Protein AF-A0A6B3GFE7-F1 (afdb_monomer_lite)

Structure (mmCIF, N/CA/C/O backbone):
data_AF-A0A6B3GFE7-F1
#
_entry.id   AF-A0A6B3GFE7-F1
#
loop_
_atom_site.group_PDB
_atom_site.id
_atom_site.type_symbol
_atom_site.label_atom_id
_atom_site.label_alt_id
_atom_site.label_comp_id
_atom_site.label_asym_id
_atom_site.label_entity_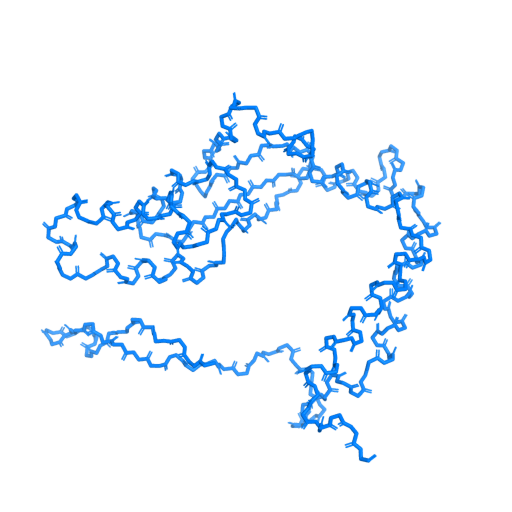id
_atom_site.label_seq_id
_atom_site.pdbx_PDB_ins_code
_atom_site.Cartn_x
_atom_site.Cartn_y
_atom_site.Cartn_z
_atom_site.occupancy
_atom_site.B_iso_or_equiv
_atom_site.auth_seq_id
_atom_site.auth_comp_id
_atom_site.auth_asym_id
_atom_site.auth_atom_id
_atom_site.pdbx_PDB_model_num
ATOM 1 N N . SER A 1 1 ? -7.355 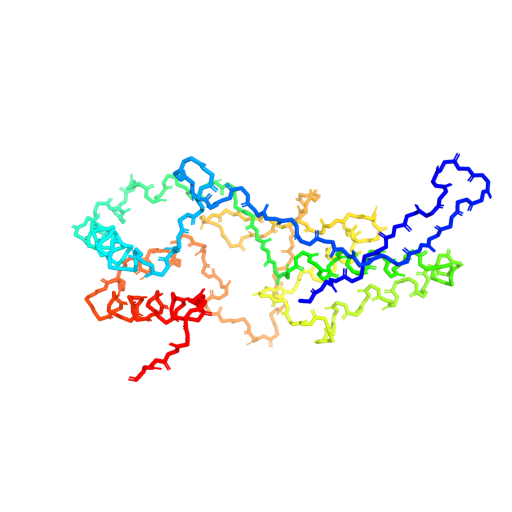2.641 -20.719 1.00 38.44 1 SER A N 1
ATOM 2 C CA . SER A 1 1 ? -6.627 2.561 -22.001 1.00 38.44 1 SER A CA 1
ATOM 3 C C . SER A 1 1 ? -5.640 1.412 -21.947 1.00 38.44 1 SER A C 1
ATOM 5 O O . SER A 1 1 ? -5.078 1.216 -20.875 1.00 38.44 1 SER A O 1
ATOM 7 N N . PRO A 1 2 ? -5.452 0.622 -23.019 1.00 50.53 2 PRO A N 1
ATOM 8 C CA . PRO A 1 2 ? -4.447 -0.435 -23.011 1.00 50.53 2 PRO A CA 1
ATOM 9 C C . PRO A 1 2 ? -3.059 0.199 -22.873 1.00 50.53 2 PRO A C 1
ATOM 11 O O . PRO A 1 2 ? -2.733 1.138 -23.597 1.00 50.53 2 PRO A O 1
ATOM 14 N N . ILE A 1 3 ? -2.272 -0.285 -21.916 1.00 57.12 3 ILE A N 1
ATOM 15 C CA . ILE A 1 3 ? -0.865 0.096 -21.776 1.00 57.12 3 ILE A CA 1
ATOM 16 C C . ILE A 1 3 ? -0.094 -0.735 -22.805 1.00 57.12 3 ILE A C 1
ATOM 18 O O . ILE A 1 3 ? -0.314 -1.942 -22.916 1.00 57.12 3 ILE A O 1
ATOM 22 N N . ALA A 1 4 ? 0.746 -0.091 -23.615 1.00 65.75 4 ALA A N 1
ATOM 23 C CA . ALA A 1 4 ? 1.620 -0.803 -24.539 1.00 65.75 4 ALA A CA 1
ATOM 24 C C . ALA A 1 4 ? 2.756 -1.453 -23.739 1.00 65.75 4 ALA A C 1
ATOM 26 O O . ALA A 1 4 ? 3.537 -0.743 -23.112 1.00 65.75 4 ALA A O 1
ATOM 27 N N . THR A 1 5 ? 2.841 -2.780 -23.754 1.00 67.75 5 THR A N 1
ATOM 28 C CA . THR A 1 5 ? 3.878 -3.547 -23.049 1.00 67.75 5 THR A CA 1
ATOM 29 C C . THR A 1 5 ? 4.903 -4.077 -24.043 1.00 67.75 5 THR A C 1
ATOM 31 O O . THR A 1 5 ? 4.574 -4.309 -25.218 1.00 67.75 5 THR A O 1
ATOM 34 N N . ALA A 1 6 ? 6.149 -4.247 -23.601 1.00 75.19 6 ALA A N 1
ATOM 35 C CA . ALA A 1 6 ? 7.141 -4.956 -24.394 1.00 75.19 6 ALA A CA 1
ATOM 36 C C . ALA A 1 6 ? 6.753 -6.439 -24.534 1.00 75.19 6 ALA A C 1
ATOM 38 O O . ALA A 1 6 ? 6.234 -7.061 -23.610 1.00 75.19 6 ALA A O 1
ATOM 39 N N . ASP A 1 7 ? 6.955 -6.992 -25.724 1.00 80.12 7 ASP A N 1
ATOM 40 C CA . ASP A 1 7 ? 6.682 -8.388 -26.052 1.00 80.12 7 ASP A CA 1
ATOM 41 C C . ASP A 1 7 ? 7.703 -8.863 -27.094 1.00 80.12 7 ASP A C 1
ATOM 43 O O . ASP A 1 7 ? 8.314 -8.061 -27.804 1.00 80.12 7 ASP A O 1
ATOM 47 N N . TRP A 1 8 ? 7.889 -10.170 -27.221 1.00 84.12 8 TRP A N 1
ATOM 48 C CA . TRP A 1 8 ? 8.805 -10.761 -28.184 1.00 84.12 8 TRP A CA 1
ATOM 49 C C . TRP A 1 8 ? 8.036 -11.312 -29.386 1.00 84.12 8 TRP A C 1
ATOM 51 O O . TRP A 1 8 ? 7.220 -12.230 -29.285 1.00 84.12 8 TRP A O 1
ATOM 61 N N . ALA A 1 9 ? 8.306 -10.763 -30.569 1.00 87.75 9 ALA A N 1
ATOM 62 C CA . ALA A 1 9 ? 7.885 -11.381 -31.819 1.00 87.75 9 ALA A CA 1
ATOM 63 C C . ALA A 1 9 ? 8.865 -12.498 -32.181 1.00 87.75 9 ALA A C 1
ATOM 65 O O . ALA A 1 9 ? 10.072 -12.301 -32.079 1.00 87.75 9 ALA A O 1
ATOM 66 N N . GLU A 1 10 ? 8.339 -13.643 -32.629 1.00 89.06 10 GLU A N 1
ATOM 67 C CA . GLU A 1 10 ? 9.144 -14.794 -33.076 1.00 89.06 10 GLU A CA 1
ATOM 68 C C . GLU A 1 10 ? 10.117 -15.286 -31.987 1.00 89.06 10 GLU A C 1
ATOM 70 O O . GLU A 1 10 ? 11.261 -15.650 -32.262 1.00 89.06 10 GLU A O 1
ATOM 75 N N . ALA A 1 11 ? 9.645 -15.260 -30.734 1.00 89.50 11 ALA A N 1
ATOM 76 C CA . ALA A 1 11 ? 10.404 -15.664 -29.558 1.00 89.50 11 ALA A CA 1
ATOM 77 C C . ALA A 1 11 ? 10.997 -17.073 -29.721 1.00 89.50 11 ALA A C 1
ATOM 79 O O . ALA A 1 11 ? 10.321 -17.991 -30.187 1.00 89.50 11 ALA A O 1
ATOM 80 N N . GLY A 1 12 ? 12.265 -17.234 -29.332 1.00 88.44 12 GLY A N 1
ATOM 81 C CA . GLY A 1 12 ? 12.989 -18.504 -29.446 1.00 88.44 12 GLY A CA 1
ATOM 82 C C . GLY A 1 12 ? 13.555 -18.807 -30.839 1.00 88.44 12 GLY A C 1
ATOM 83 O O . GLY A 1 12 ? 14.002 -19.927 -31.070 1.00 88.44 12 GLY A O 1
ATOM 84 N N . THR A 1 13 ? 13.551 -17.838 -31.761 1.00 92.38 13 THR A N 1
ATOM 85 C CA . THR A 1 13 ? 14.151 -17.967 -33.102 1.00 92.38 13 THR A CA 1
ATOM 86 C C . THR A 1 13 ? 15.273 -16.950 -33.325 1.00 92.38 13 THR A C 1
ATOM 88 O O . THR A 1 13 ? 15.412 -15.984 -32.578 1.00 92.38 13 THR A O 1
ATOM 91 N N . ASP A 1 14 ? 16.041 -17.124 -34.399 1.00 90.69 14 ASP A N 1
ATOM 92 C CA . ASP A 1 14 ? 17.027 -16.152 -34.896 1.00 90.69 14 ASP A CA 1
ATOM 93 C C . ASP A 1 14 ? 16.398 -14.838 -35.405 1.00 90.69 14 ASP A C 1
ATOM 95 O O . ASP A 1 14 ? 17.097 -13.849 -35.616 1.00 90.69 14 ASP A O 1
ATOM 99 N N . ARG A 1 15 ? 15.070 -14.809 -35.573 1.00 90.12 15 ARG A N 1
ATOM 100 C CA . ARG A 1 15 ? 14.279 -13.634 -35.972 1.00 90.12 15 ARG A CA 1
ATOM 101 C C . ARG A 1 15 ? 13.566 -12.958 -34.798 1.00 90.12 15 ARG A C 1
ATOM 103 O O . ARG A 1 15 ? 12.745 -12.057 -35.011 1.00 90.12 15 ARG A O 1
ATOM 110 N N . MET A 1 16 ? 13.882 -13.381 -33.570 1.00 90.62 16 MET A N 1
ATOM 111 C CA . MET A 1 16 ? 13.340 -12.812 -32.342 1.00 90.62 16 MET A CA 1
ATOM 112 C C . MET A 1 16 ? 13.637 -11.313 -32.262 1.00 90.62 16 MET A C 1
ATOM 114 O O . MET A 1 16 ? 14.783 -10.881 -32.367 1.00 90.62 16 MET A O 1
ATOM 118 N N . ARG A 1 17 ? 12.592 -10.504 -32.068 1.00 84.12 17 ARG A N 1
ATOM 119 C CA . ARG A 1 17 ? 12.718 -9.048 -31.913 1.00 84.12 17 ARG A CA 1
ATOM 120 C C . ARG A 1 17 ? 11.706 -8.498 -30.922 1.00 84.12 17 ARG A C 1
ATOM 122 O O . ARG A 1 17 ? 10.583 -8.999 -30.834 1.00 84.12 17 ARG A O 1
ATOM 129 N N . LEU A 1 18 ? 12.100 -7.442 -30.220 1.00 80.06 18 LEU A N 1
ATOM 130 C CA . LEU A 1 18 ? 11.223 -6.723 -29.308 1.00 80.06 18 LEU A CA 1
ATOM 131 C C . LEU A 1 18 ? 10.151 -5.975 -30.112 1.00 80.06 18 LEU A C 1
ATOM 133 O O . LEU A 1 18 ? 10.457 -5.277 -31.080 1.00 80.06 18 LEU A O 1
ATOM 137 N N . VAL A 1 19 ? 8.892 -6.121 -29.720 1.00 84.62 19 VAL A N 1
ATOM 138 C CA . VAL A 1 19 ? 7.746 -5.405 -30.287 1.00 84.62 19 VAL A CA 1
ATOM 139 C C . VAL A 1 19 ? 6.8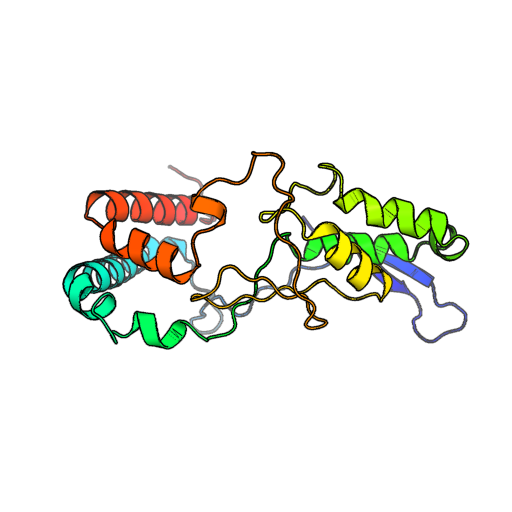92 -4.832 -29.164 1.00 84.62 19 VAL A C 1
ATOM 141 O O . VAL A 1 19 ? 6.859 -5.368 -28.061 1.00 84.62 19 VAL A O 1
ATOM 144 N N . ARG A 1 20 ? 6.168 -3.745 -29.437 1.00 78.44 20 ARG A N 1
ATOM 145 C CA . ARG A 1 20 ? 5.171 -3.209 -28.502 1.00 78.44 20 ARG A CA 1
ATOM 146 C C . ARG A 1 20 ? 3.797 -3.734 -28.875 1.00 78.44 20 ARG A C 1
ATOM 148 O O . ARG A 1 20 ? 3.363 -3.573 -30.017 1.00 78.44 20 ARG A O 1
ATOM 155 N N . ARG A 1 21 ? 3.107 -4.357 -27.922 1.00 78.00 21 ARG A N 1
ATOM 156 C CA . ARG A 1 21 ? 1.721 -4.810 -28.095 1.00 78.00 21 ARG A CA 1
ATOM 157 C C . ARG A 1 21 ? 0.829 -4.135 -27.066 1.00 78.00 21 ARG A C 1
ATOM 159 O O . ARG A 1 21 ? 1.225 -3.908 -25.929 1.00 78.00 21 ARG A O 1
ATOM 166 N N . ALA A 1 22 ? -0.387 -3.794 -27.479 1.00 73.12 22 ALA A N 1
ATOM 167 C CA . ALA A 1 22 ? -1.398 -3.291 -26.564 1.00 73.12 22 ALA A CA 1
ATOM 168 C C . ALA A 1 22 ? -1.781 -4.414 -25.587 1.00 73.12 22 ALA A C 1
ATOM 170 O O . ALA A 1 22 ? -2.389 -5.407 -25.997 1.00 73.12 22 ALA A O 1
ATOM 171 N N . GLY A 1 23 ? -1.425 -4.258 -24.310 1.00 61.41 23 GLY A N 1
ATOM 172 C CA . GLY A 1 23 ? -1.828 -5.181 -23.260 1.00 61.41 23 GLY A CA 1
ATOM 173 C C . GLY A 1 23 ? -3.350 -5.195 -23.134 1.00 61.41 23 GLY A C 1
ATOM 174 O O . GLY A 1 23 ? -3.990 -4.145 -23.027 1.00 61.41 23 GLY A O 1
ATOM 175 N N . ARG A 1 24 ? -3.954 -6.386 -23.170 1.00 56.06 24 ARG A N 1
ATOM 176 C CA . ARG A 1 24 ? -5.376 -6.551 -22.857 1.00 56.06 24 ARG A CA 1
ATOM 177 C C . ARG A 1 24 ? -5.510 -6.727 -21.352 1.00 56.06 24 ARG A C 1
ATOM 179 O O . ARG A 1 24 ? -5.020 -7.709 -20.807 1.00 56.06 24 ARG A O 1
ATOM 186 N N . PHE A 1 25 ? -6.207 -5.805 -20.696 1.00 56.50 25 PHE A N 1
ATOM 187 C CA . PHE A 1 25 ? -6.703 -6.053 -19.347 1.00 56.50 25 PHE A CA 1
ATOM 188 C C . PHE A 1 25 ? -7.810 -7.102 -19.452 1.00 56.50 25 PHE A C 1
ATOM 190 O O . PHE A 1 25 ? -8.871 -6.836 -20.017 1.00 56.50 25 PHE A O 1
ATOM 197 N N . THR A 1 26 ? -7.542 -8.317 -18.984 1.00 56.00 26 THR A N 1
ATOM 198 C CA . THR A 1 26 ? -8.575 -9.344 -18.845 1.00 56.00 26 THR A CA 1
ATOM 199 C C . THR A 1 26 ? -9.500 -8.979 -17.691 1.00 56.00 26 THR A C 1
ATOM 201 O O . THR A 1 26 ? -9.075 -8.330 -16.734 1.00 56.00 26 THR A O 1
ATOM 204 N N . GLU A 1 27 ? -10.764 -9.402 -17.761 1.00 60.50 27 GLU A N 1
ATOM 205 C CA . GLU A 1 27 ? -11.656 -9.317 -16.604 1.00 60.50 27 GLU A CA 1
ATOM 206 C C . GLU A 1 27 ? -10.988 -9.996 -15.402 1.00 60.50 27 GLU A C 1
ATOM 208 O O . GLU A 1 27 ? -10.470 -11.109 -15.509 1.00 60.50 27 GLU A O 1
ATOM 213 N N . SER A 1 28 ? -10.961 -9.306 -14.263 1.00 66.62 28 SER A N 1
ATOM 214 C CA . SER A 1 28 ? -10.442 -9.886 -13.030 1.00 66.62 28 SER A CA 1
ATOM 215 C C . SER A 1 28 ? -11.461 -10.876 -12.463 1.00 66.62 28 SER A C 1
ATOM 217 O O . SER A 1 28 ? -12.673 -10.655 -12.515 1.00 66.62 28 SER A O 1
ATOM 219 N N . ALA A 1 29 ? -10.970 -11.977 -11.894 1.00 79.75 29 ALA A N 1
ATOM 220 C CA . ALA A 1 29 ? -11.793 -13.017 -11.277 1.00 79.75 29 ALA A CA 1
ATOM 221 C C . ALA A 1 29 ? -12.451 -12.573 -9.950 1.00 79.75 29 ALA A C 1
ATOM 223 O O . ALA A 1 29 ? -13.055 -13.382 -9.254 1.00 79.75 29 ALA A O 1
ATOM 224 N N . ASN A 1 30 ? -12.340 -11.292 -9.586 1.00 84.94 30 ASN A N 1
ATOM 225 C CA . ASN A 1 30 ? -12.865 -10.718 -8.349 1.00 84.94 30 ASN A CA 1
ATOM 226 C C . ASN A 1 30 ? -14.337 -10.277 -8.431 1.00 84.94 30 ASN A C 1
ATOM 228 O O . ASN A 1 30 ? -14.857 -9.763 -7.443 1.00 84.94 30 ASN A O 1
ATOM 232 N N . ARG A 1 31 ? -15.010 -10.436 -9.580 1.00 86.69 31 ARG A N 1
ATOM 233 C CA . ARG A 1 31 ? -16.426 -10.074 -9.738 1.00 86.69 31 ARG A CA 1
ATOM 234 C C . ARG A 1 31 ? -17.325 -11.300 -9.535 1.00 86.69 31 ARG A C 1
ATOM 236 O O . ARG A 1 31 ? -17.289 -12.198 -10.381 1.00 86.69 31 ARG A O 1
ATOM 243 N N . PRO A 1 32 ? -18.148 -11.345 -8.466 1.00 89.44 32 PRO A N 1
ATOM 244 C CA . PRO A 1 32 ? -19.090 -12.437 -8.254 1.00 89.44 32 PRO A CA 1
ATOM 245 C C . PRO A 1 32 ? -20.051 -12.591 -9.434 1.00 89.44 32 PRO A C 1
ATOM 247 O O . PRO A 1 32 ? -20.454 -11.602 -10.058 1.00 89.44 32 PRO A O 1
ATOM 250 N N . ARG A 1 33 ? -20.431 -13.837 -9.723 1.00 89.12 33 ARG A N 1
ATOM 251 C CA . ARG A 1 33 ? -21.367 -14.173 -10.798 1.00 89.12 33 ARG A CA 1
ATOM 252 C C . ARG A 1 33 ? -22.500 -15.044 -10.279 1.00 89.12 33 ARG A C 1
ATOM 254 O O . ARG A 1 33 ? -22.261 -15.961 -9.496 1.00 89.12 33 ARG A O 1
ATOM 261 N N . LEU A 1 34 ? -23.712 -14.781 -10.759 1.00 85.88 34 LEU A N 1
ATOM 262 C CA . LEU A 1 34 ? -24.853 -15.679 -10.619 1.00 85.88 34 LEU A CA 1
ATOM 263 C C . LEU A 1 34 ? -25.072 -16.360 -11.975 1.00 85.88 34 LEU A C 1
ATOM 265 O O . LEU A 1 34 ? -25.561 -15.751 -12.924 1.00 85.88 34 LEU A O 1
ATOM 269 N N . GLY A 1 35 ? -24.621 -17.609 -12.100 1.00 87.81 35 GLY A N 1
ATOM 270 C CA . GLY A 1 35 ? -24.508 -18.260 -13.407 1.00 87.81 35 GLY A CA 1
ATOM 271 C C . GLY A 1 35 ? -23.493 -17.533 -14.295 1.00 87.81 35 GLY A C 1
ATOM 272 O O . GLY A 1 35 ? -22.328 -17.392 -13.926 1.00 87.81 35 GLY A O 1
ATOM 273 N N . THR A 1 36 ? -23.925 -17.060 -15.465 1.00 85.56 36 THR A N 1
ATOM 274 C CA . THR A 1 36 ? -23.077 -16.294 -16.397 1.00 85.56 36 THR A CA 1
ATOM 275 C C . THR A 1 36 ? -23.100 -14.786 -16.143 1.00 85.56 36 THR A C 1
ATOM 277 O O . THR A 1 36 ? -22.243 -14.065 -16.661 1.00 85.56 36 THR A O 1
ATOM 280 N N . GLU A 1 37 ? -24.061 -14.293 -15.360 1.00 87.00 37 GLU A N 1
ATOM 281 C CA . GLU A 1 37 ? -24.270 -12.864 -15.137 1.00 87.00 37 GLU A CA 1
ATOM 282 C C . GLU A 1 37 ? -23.346 -12.339 -14.036 1.00 87.00 37 GLU A C 1
ATOM 284 O O . GLU A 1 37 ? -23.314 -12.863 -12.923 1.00 87.00 37 GLU A O 1
ATOM 289 N N . ALA A 1 38 ? -22.578 -11.297 -14.349 1.00 87.69 38 ALA A N 1
ATOM 290 C CA . ALA A 1 38 ? -21.697 -10.649 -13.389 1.00 87.69 38 ALA A CA 1
ATOM 291 C C . ALA A 1 38 ? -22.460 -9.610 -12.563 1.00 87.69 38 ALA A C 1
ATOM 293 O O . ALA A 1 38 ? -23.066 -8.697 -13.123 1.00 87.69 38 ALA A O 1
ATOM 294 N N . ALA A 1 39 ? -22.373 -9.701 -11.234 1.00 88.44 39 ALA A N 1
ATOM 295 C CA . ALA A 1 39 ? -23.067 -8.788 -10.330 1.00 88.44 39 ALA A CA 1
ATOM 296 C C . ALA A 1 39 ? -22.606 -7.339 -10.558 1.00 88.44 39 ALA A C 1
ATOM 298 O O . ALA A 1 39 ? -21.407 -7.068 -10.559 1.00 88.44 39 ALA A O 1
ATOM 299 N N . ASP A 1 40 ? -23.525 -6.402 -10.798 1.00 87.25 40 ASP A N 1
ATOM 300 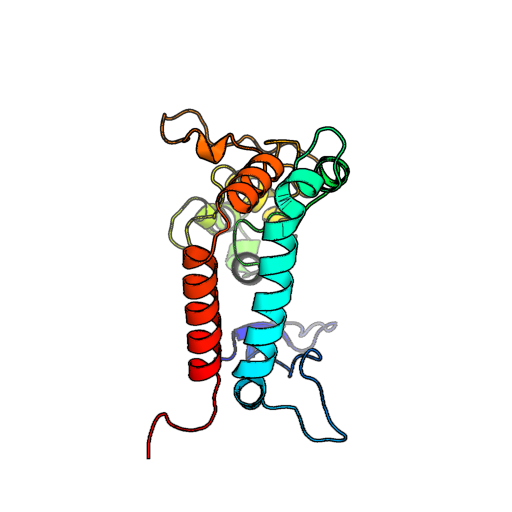C CA . ASP A 1 40 ? -23.229 -4.962 -10.841 1.00 87.25 40 ASP A CA 1
ATOM 301 C C . ASP A 1 40 ? -22.986 -4.441 -9.416 1.00 87.25 40 ASP A C 1
ATOM 303 O O . ASP A 1 40 ? -23.938 -4.423 -8.635 1.00 87.25 40 ASP A O 1
ATOM 307 N N . PRO A 1 41 ? -21.759 -4.014 -9.051 1.00 86.88 41 PRO A N 1
ATOM 308 C CA . PRO A 1 41 ? -21.467 -3.551 -7.695 1.00 86.88 41 PRO A CA 1
ATOM 309 C C . PRO A 1 41 ? -22.353 -2.383 -7.254 1.00 86.88 41 PRO A C 1
ATOM 311 O O . PRO A 1 41 ? -22.737 -2.315 -6.087 1.00 86.88 41 PRO A O 1
ATOM 314 N N . SER A 1 42 ? -22.735 -1.501 -8.186 1.00 88.19 42 SER A N 1
ATOM 315 C CA . SER A 1 42 ? -23.535 -0.313 -7.878 1.00 88.19 42 SER A CA 1
ATOM 316 C C . SER A 1 42 ? -24.928 -0.671 -7.341 1.00 88.19 42 SER A C 1
ATOM 318 O O . SER A 1 42 ? -25.454 0.033 -6.474 1.00 88.19 42 SER A O 1
ATOM 320 N N . ALA A 1 43 ? -25.482 -1.818 -7.754 1.00 90.25 43 ALA A N 1
ATOM 321 C CA . ALA A 1 43 ? -26.753 -2.344 -7.255 1.00 90.25 43 ALA A CA 1
ATOM 322 C C . ALA A 1 43 ? -26.689 -2.808 -5.785 1.00 90.25 43 ALA A C 1
ATOM 324 O O . ALA A 1 43 ? -27.728 -2.937 -5.143 1.00 90.25 43 ALA A O 1
ATOM 325 N N . TYR A 1 44 ? -25.486 -3.021 -5.241 1.00 91.62 44 TYR A N 1
ATOM 326 C CA . TYR A 1 44 ? -25.252 -3.490 -3.870 1.00 91.62 44 TYR A CA 1
ATOM 327 C C . TYR A 1 44 ? -24.627 -2.414 -2.971 1.00 91.62 44 TYR A C 1
ATOM 329 O O . TYR A 1 44 ? -24.114 -2.734 -1.900 1.00 91.62 44 TYR A O 1
ATOM 337 N N . THR A 1 45 ? -24.683 -1.139 -3.377 1.00 93.88 45 THR A N 1
ATOM 338 C CA . THR A 1 45 ? -24.082 -0.023 -2.623 1.00 93.88 45 THR A CA 1
ATOM 339 C C . THR A 1 45 ? -24.572 0.031 -1.173 1.00 93.88 45 THR A C 1
ATOM 341 O O . THR A 1 45 ? -23.753 0.156 -0.267 1.00 93.88 45 THR A O 1
ATOM 344 N N . GLU A 1 46 ? -25.880 -0.118 -0.925 1.00 95.56 46 GLU A N 1
ATOM 345 C CA . GLU A 1 46 ? -26.414 -0.107 0.448 1.00 95.56 46 GLU A CA 1
ATOM 346 C C . GLU A 1 46 ? -25.927 -1.303 1.266 1.00 95.56 46 GLU A C 1
ATOM 348 O O . GLU A 1 46 ? -25.446 -1.118 2.377 1.00 95.56 46 GLU A O 1
ATOM 353 N N . ALA A 1 47 ? -25.950 -2.511 0.695 1.00 95.94 47 ALA A N 1
ATOM 354 C CA . ALA A 1 47 ? -25.459 -3.708 1.376 1.00 95.94 47 ALA A CA 1
ATOM 355 C C . ALA A 1 47 ? -23.964 -3.592 1.732 1.00 95.94 47 ALA A C 1
ATOM 357 O O . ALA A 1 47 ? -23.543 -4.007 2.813 1.00 95.94 47 ALA A O 1
ATOM 358 N N . LEU A 1 48 ? -23.163 -2.987 0.848 1.00 95.19 48 LEU A N 1
ATOM 359 C CA . LEU A 1 48 ? -21.759 -2.691 1.116 1.00 95.19 48 LEU A CA 1
ATOM 360 C C . LEU A 1 48 ? -21.604 -1.666 2.249 1.00 95.19 48 LEU A C 1
ATOM 362 O O . LEU A 1 48 ? -20.786 -1.876 3.144 1.00 95.19 48 LEU A O 1
ATOM 366 N N . CYS A 1 49 ? -22.381 -0.579 2.235 1.00 97.00 49 CYS A N 1
ATOM 367 C CA . CYS A 1 49 ? -22.368 0.421 3.302 1.00 97.00 49 CYS A CA 1
ATOM 368 C C . CYS A 1 49 ? -22.820 -0.161 4.648 1.00 97.00 49 CYS A C 1
ATOM 370 O O . CYS A 1 49 ? -22.232 0.172 5.673 1.00 97.00 49 CYS A O 1
ATOM 372 N N . ASP A 1 50 ? -23.812 -1.049 4.659 1.00 97.81 50 ASP A N 1
ATOM 373 C CA . ASP A 1 50 ? -24.283 -1.724 5.868 1.00 97.81 50 ASP A CA 1
ATOM 374 C C . ASP A 1 50 ? -23.207 -2.645 6.451 1.00 97.81 50 ASP A C 1
ATOM 376 O O . ASP A 1 50 ? -22.923 -2.580 7.649 1.00 97.81 50 ASP A O 1
ATOM 380 N N . GLY A 1 51 ? -22.544 -3.444 5.607 1.00 97.81 51 GLY A N 1
ATOM 381 C CA . GLY A 1 51 ? -21.418 -4.282 6.022 1.00 97.81 51 GLY A CA 1
ATOM 382 C C . GLY A 1 51 ? -20.227 -3.463 6.526 1.00 97.81 51 GLY A C 1
ATOM 383 O O . GLY A 1 51 ? -19.652 -3.777 7.570 1.00 97.81 51 GLY A O 1
ATOM 384 N N . PHE A 1 52 ? -19.892 -2.372 5.830 1.00 97.50 52 PHE A N 1
ATOM 385 C CA . PHE A 1 52 ? -18.852 -1.436 6.258 1.00 97.50 52 PHE A CA 1
ATOM 386 C C . PHE A 1 52 ? -19.178 -0.824 7.623 1.00 97.50 52 PHE A C 1
ATOM 388 O O . PHE A 1 52 ? -18.334 -0.836 8.517 1.00 97.50 52 PHE A O 1
ATOM 395 N N . ARG A 1 53 ? -20.411 -0.342 7.812 1.00 97.56 53 ARG A N 1
ATOM 396 C CA . ARG A 1 53 ? -20.877 0.231 9.079 1.00 97.56 53 ARG A CA 1
ATOM 397 C C . ARG A 1 53 ? -20.789 -0.777 10.212 1.00 97.56 53 ARG A C 1
ATOM 399 O O . ARG A 1 53 ? -20.265 -0.435 11.265 1.00 97.56 53 ARG A O 1
ATOM 406 N N . ALA A 1 54 ? -21.252 -2.005 9.988 1.00 97.88 54 ALA A N 1
ATOM 407 C CA . ALA A 1 54 ? -21.180 -3.068 10.984 1.00 97.88 54 ALA A CA 1
ATOM 408 C C . ALA A 1 54 ? -19.728 -3.356 11.404 1.00 97.88 54 ALA A C 1
ATOM 410 O O . ALA A 1 54 ? -19.436 -3.395 12.598 1.00 97.88 54 ALA A O 1
ATOM 411 N N . GLY A 1 55 ? -18.806 -3.489 10.443 1.00 97.44 55 GLY A N 1
ATOM 412 C CA . GLY A 1 55 ? -17.385 -3.713 10.732 1.00 97.44 55 GLY A CA 1
ATOM 413 C C . GLY A 1 55 ? -16.724 -2.530 11.443 1.00 97.44 55 GLY A C 1
ATOM 414 O O . GLY A 1 55 ? -16.000 -2.715 12.418 1.00 97.44 55 GLY A O 1
ATOM 415 N N . TYR A 1 56 ? -17.013 -1.307 10.997 1.00 97.69 56 TYR A N 1
ATOM 416 C CA . TYR A 1 56 ? -16.490 -0.088 11.605 1.00 97.69 56 TYR A CA 1
ATOM 417 C C . TYR A 1 56 ? -16.968 0.062 13.057 1.00 97.69 56 TYR A C 1
ATOM 419 O O . TYR A 1 56 ? -16.161 0.313 13.951 1.00 97.69 56 TYR A O 1
ATOM 427 N N . THR A 1 57 ? -18.270 -0.119 13.305 1.00 95.88 57 THR A N 1
ATOM 428 C CA . THR A 1 57 ? -18.855 -0.067 14.652 1.00 95.88 57 THR A CA 1
ATOM 429 C C . THR A 1 57 ? -18.281 -1.159 15.550 1.00 95.88 57 THR A C 1
ATOM 431 O O . THR A 1 57 ? -17.926 -0.864 16.683 1.00 95.88 57 THR A O 1
ATOM 434 N N . ALA A 1 58 ? -18.080 -2.380 15.045 1.00 96.94 58 ALA A N 1
ATOM 435 C CA . ALA A 1 58 ? -17.445 -3.441 15.826 1.00 96.94 58 ALA A CA 1
ATOM 436 C C . ALA A 1 58 ? -16.018 -3.068 16.272 1.00 96.94 58 ALA A C 1
ATOM 438 O O . ALA A 1 58 ? -15.654 -3.295 17.422 1.00 96.94 58 ALA A O 1
ATOM 439 N N . ILE A 1 59 ? -15.211 -2.452 15.402 1.00 97.44 59 ILE A N 1
ATOM 440 C CA . ILE A 1 59 ? -13.868 -1.983 15.785 1.00 97.44 59 ILE A CA 1
ATOM 441 C C . ILE A 1 59 ? -13.957 -0.876 16.843 1.00 97.44 59 ILE A C 1
ATOM 443 O O . ILE A 1 59 ? -13.211 -0.911 17.819 1.00 97.44 59 ILE A O 1
ATOM 447 N N . HIS A 1 60 ? -14.870 0.083 16.665 1.00 96.31 60 HIS A N 1
ATOM 448 C CA . HIS A 1 60 ? -15.088 1.171 17.620 1.00 96.31 60 HIS A CA 1
ATOM 449 C C . HIS A 1 60 ? -15.490 0.646 19.008 1.00 96.31 60 HIS A C 1
ATOM 451 O O . HIS A 1 60 ? -14.880 1.016 20.012 1.00 96.31 60 HIS A O 1
ATOM 457 N N . ASP A 1 61 ? -16.479 -0.244 19.063 1.00 96.75 61 ASP A N 1
ATOM 458 C CA . ASP A 1 61 ? -17.051 -0.750 20.313 1.00 96.75 61 ASP A CA 1
ATOM 459 C C . ASP A 1 61 ? -16.074 -1.666 21.070 1.00 96.75 61 ASP A C 1
ATOM 461 O O . ASP A 1 61 ? -16.101 -1.722 22.298 1.00 96.75 61 ASP A O 1
ATOM 465 N N . HIS A 1 62 ? -15.161 -2.331 20.353 1.00 96.94 62 HIS A N 1
ATOM 466 C CA . HIS A 1 62 ? -14.128 -3.207 20.918 1.00 96.94 62 HIS A CA 1
ATOM 467 C C . HIS A 1 62 ? -12.724 -2.576 20.944 1.00 96.94 62 HIS A C 1
ATOM 469 O O . HIS A 1 62 ? -11.727 -3.280 21.137 1.00 96.94 62 HIS A O 1
ATOM 475 N N . ARG A 1 63 ? -12.606 -1.250 20.781 1.00 96.62 63 ARG A N 1
ATOM 476 C CA . ARG A 1 63 ? -11.304 -0.562 20.690 1.00 96.62 63 ARG A CA 1
ATOM 477 C C . ARG A 1 63 ? -10.390 -0.829 21.888 1.00 96.62 63 ARG A C 1
ATOM 479 O O . ARG A 1 63 ? -9.199 -1.068 21.708 1.00 96.62 63 ARG A O 1
ATOM 486 N N . ASP A 1 64 ? -10.944 -0.859 23.099 1.00 97.12 64 ASP A N 1
ATOM 487 C CA . ASP A 1 64 ? -10.161 -1.049 24.322 1.00 97.12 64 ASP A CA 1
ATOM 488 C C . ASP A 1 64 ? -9.569 -2.467 24.376 1.00 97.12 64 ASP A C 1
ATOM 490 O O . ASP A 1 64 ? -8.431 -2.660 24.801 1.00 97.12 64 ASP A O 1
ATOM 494 N N . GLU A 1 65 ? -10.300 -3.467 23.875 1.00 97.12 65 GLU A N 1
ATOM 495 C CA . GLU A 1 65 ? -9.813 -4.843 23.754 1.00 97.12 65 GLU A CA 1
ATOM 496 C C . GLU A 1 65 ? -8.699 -4.961 22.707 1.00 97.12 65 GLU A C 1
ATOM 498 O O . GLU A 1 65 ? -7.693 -5.633 22.950 1.00 97.12 65 GLU A O 1
ATOM 503 N N . LEU A 1 66 ? -8.859 -4.288 21.563 1.00 96.75 66 LEU A N 1
ATOM 504 C CA . LEU A 1 66 ? -7.873 -4.268 20.481 1.00 96.75 66 LEU A CA 1
ATOM 505 C C . LEU A 1 66 ? -6.547 -3.630 20.920 1.00 96.75 66 LEU A C 1
ATOM 507 O O . LEU A 1 66 ? -5.480 -4.151 20.578 1.00 96.75 66 LEU A O 1
ATOM 511 N N . LEU A 1 67 ? -6.625 -2.533 21.683 1.00 96.06 67 LEU A N 1
ATOM 512 C CA . LEU A 1 67 ? -5.497 -1.667 22.046 1.00 96.06 67 LEU A CA 1
ATOM 513 C C . LEU A 1 67 ? -4.813 -2.030 23.369 1.00 96.06 67 LEU A C 1
ATOM 515 O O . LEU A 1 67 ? -3.704 -1.556 23.630 1.00 96.06 67 LEU A O 1
ATOM 519 N N . ARG A 1 68 ? -5.441 -2.849 24.223 1.00 95.75 68 ARG A N 1
ATOM 520 C CA . ARG A 1 68 ? -4.867 -3.194 25.533 1.00 95.75 68 ARG A CA 1
ATOM 521 C C . ARG A 1 68 ? -3.460 -3.802 25.406 1.00 95.75 68 ARG A C 1
ATOM 523 O O . ARG A 1 68 ? -3.154 -4.463 24.408 1.00 95.75 68 ARG A O 1
ATOM 530 N N . PRO A 1 69 ? -2.611 -3.695 26.443 1.00 92.81 69 PRO A N 1
ATOM 531 C CA . PRO A 1 69 ? -1.348 -4.428 26.490 1.00 92.81 69 PRO A CA 1
ATOM 532 C C . PRO A 1 69 ? -1.554 -5.934 26.245 1.00 92.81 69 PRO A C 1
ATOM 534 O O . PRO A 1 69 ? -2.381 -6.573 26.896 1.00 92.81 69 PRO A O 1
ATOM 537 N N . GLY A 1 70 ? -0.835 -6.501 25.270 1.00 90.31 70 GLY A N 1
ATOM 538 C CA . GLY A 1 70 ? -1.005 -7.901 24.848 1.00 90.31 70 GLY A CA 1
ATOM 539 C C . GLY A 1 70 ? -2.315 -8.202 24.097 1.00 90.31 70 GLY A C 1
ATOM 540 O O . GLY A 1 70 ? -2.666 -9.371 23.916 1.00 90.31 70 GLY A O 1
ATOM 541 N N . GLY A 1 71 ? -3.052 -7.168 23.683 1.00 94.12 71 GLY A N 1
ATOM 542 C CA . GLY A 1 71 ? -4.251 -7.269 22.857 1.00 94.12 71 GLY A CA 1
ATOM 543 C C . GLY A 1 71 ? -3.968 -7.792 21.443 1.00 94.12 71 GLY A C 1
ATOM 544 O O . GLY A 1 71 ? -2.805 -7.948 21.053 1.00 94.12 71 GLY A O 1
ATOM 545 N N . PRO A 1 72 ? -5.022 -8.078 20.658 1.00 95.81 72 PRO A N 1
ATOM 546 C CA . PRO A 1 72 ? -4.900 -8.634 19.313 1.00 95.81 72 PRO A CA 1
ATOM 547 C C . PRO A 1 72 ? -3.938 -7.865 18.400 1.00 95.81 72 PRO A C 1
ATOM 549 O O . PRO A 1 72 ? -3.123 -8.504 17.742 1.00 95.81 72 PRO A O 1
ATOM 552 N N . LEU A 1 73 ? -3.955 -6.524 18.410 1.00 94.81 73 LEU A N 1
ATOM 553 C CA . LEU A 1 73 ? -3.097 -5.716 17.529 1.00 94.81 73 LEU A CA 1
ATOM 554 C C . LEU A 1 73 ? -1.602 -5.926 17.794 1.00 94.81 73 LEU A C 1
ATOM 556 O O . LEU A 1 73 ? -0.810 -5.994 16.856 1.00 94.81 73 LEU A O 1
ATOM 560 N N . LYS A 1 74 ? -1.205 -6.112 19.059 1.00 95.00 74 LYS A N 1
ATOM 561 C CA . LYS A 1 74 ? 0.204 -6.332 19.420 1.00 95.00 74 LYS A CA 1
ATOM 562 C C . LYS A 1 74 ? 0.763 -7.644 18.863 1.00 95.00 74 LYS A C 1
ATOM 564 O O . LYS A 1 74 ? 1.974 -7.751 18.699 1.00 95.00 74 LYS A O 1
ATOM 569 N N . ARG A 1 75 ? -0.089 -8.627 18.545 1.00 95.56 75 ARG A N 1
ATOM 570 C CA . ARG A 1 75 ? 0.344 -9.922 17.986 1.00 95.56 75 ARG A CA 1
ATOM 571 C C . ARG A 1 75 ? 0.933 -9.785 16.583 1.00 95.56 75 ARG A C 1
ATOM 573 O O . ARG A 1 75 ? 1.801 -10.569 16.234 1.00 95.56 75 ARG A O 1
ATOM 580 N N . PHE A 1 76 ? 0.518 -8.760 15.841 1.00 95.94 76 PHE A N 1
ATOM 581 C CA . PHE A 1 76 ? 0.976 -8.481 14.478 1.00 95.94 76 PHE A CA 1
ATOM 582 C C . PHE A 1 76 ? 2.238 -7.606 14.438 1.00 95.94 76 PHE A C 1
ATOM 584 O O . PHE A 1 76 ? 2.726 -7.270 13.365 1.00 95.94 76 PHE A O 1
ATOM 591 N N . ALA A 1 77 ? 2.789 -7.202 15.590 1.00 95.25 77 ALA A N 1
ATOM 592 C CA . ALA A 1 77 ? 3.927 -6.281 15.639 1.00 95.25 77 ALA A CA 1
ATOM 593 C C . ALA A 1 77 ? 5.170 -6.811 14.899 1.00 95.25 77 ALA A C 1
ATOM 595 O O . ALA A 1 77 ? 5.957 -6.019 14.384 1.00 95.25 77 ALA A O 1
ATOM 596 N N . GLY A 1 78 ? 5.347 -8.135 14.861 1.00 95.69 78 GLY A N 1
ATOM 597 C CA . GLY A 1 78 ? 6.470 -8.800 14.202 1.00 95.69 78 GLY A CA 1
ATOM 598 C C . GLY A 1 78 ? 6.186 -9.296 12.784 1.00 95.69 78 GLY A C 1
ATOM 599 O O . GLY A 1 78 ? 7.112 -9.803 12.153 1.00 95.69 78 GLY A O 1
ATOM 600 N N . ASP A 1 79 ? 4.950 -9.166 12.298 1.00 96.81 79 ASP A N 1
ATOM 601 C CA . ASP A 1 79 ? 4.559 -9.702 10.996 1.00 96.81 79 ASP A CA 1
ATOM 602 C C . ASP A 1 79 ? 5.216 -8.911 9.871 1.00 96.81 79 ASP A C 1
ATOM 604 O O . ASP A 1 79 ? 5.370 -7.693 9.947 1.00 96.81 79 ASP A O 1
ATOM 608 N N . GLU A 1 80 ? 5.613 -9.606 8.814 1.00 95.81 80 GLU A N 1
ATOM 609 C CA . GLU A 1 80 ? 6.182 -8.959 7.642 1.00 95.81 80 GLU A CA 1
ATOM 610 C C . GLU A 1 80 ? 5.070 -8.384 6.759 1.00 95.81 80 GLU A C 1
ATOM 612 O O . GLU A 1 80 ? 4.115 -9.076 6.398 1.00 95.81 80 GLU A O 1
ATOM 617 N N . VAL A 1 81 ? 5.199 -7.108 6.394 1.00 94.94 81 VAL A N 1
ATOM 618 C CA . VAL A 1 81 ? 4.252 -6.400 5.527 1.00 94.94 81 VAL A CA 1
ATOM 619 C C . VAL A 1 81 ? 4.999 -5.790 4.350 1.00 94.94 81 VAL A C 1
ATOM 621 O O . VAL A 1 81 ? 6.021 -5.128 4.525 1.00 94.94 81 VAL A O 1
ATOM 624 N N . ARG A 1 82 ? 4.462 -5.973 3.140 1.00 94.56 82 ARG A N 1
ATOM 625 C CA . ARG A 1 82 ? 4.997 -5.360 1.921 1.00 94.56 82 ARG A CA 1
ATOM 626 C C . ARG A 1 82 ? 4.684 -3.865 1.878 1.00 94.56 82 ARG A C 1
ATOM 628 O O . ARG A 1 82 ? 3.525 -3.466 1.978 1.00 94.56 82 ARG A O 1
ATOM 635 N N . VAL A 1 83 ? 5.708 -3.060 1.621 1.00 92.50 83 VAL A N 1
ATOM 636 C CA . VAL A 1 83 ? 5.598 -1.628 1.337 1.00 92.50 83 VAL A CA 1
ATOM 637 C C . VAL A 1 83 ? 5.724 -1.418 -0.169 1.00 92.50 83 VAL A C 1
ATOM 639 O O . VAL A 1 83 ? 6.615 -1.959 -0.820 1.00 92.50 83 VAL A O 1
ATOM 642 N N . VAL A 1 84 ? 4.800 -0.645 -0.740 1.00 93.00 84 VAL A N 1
ATOM 643 C CA . VAL A 1 84 ? 4.762 -0.332 -2.174 1.00 93.00 84 VAL A CA 1
ATOM 644 C C . VAL A 1 84 ? 4.974 1.178 -2.327 1.00 93.00 84 VAL A C 1
ATOM 646 O O . VAL A 1 84 ? 3.992 1.921 -2.347 1.00 93.00 84 VAL A O 1
ATOM 649 N N . PRO A 1 85 ? 6.233 1.661 -2.370 1.00 90.38 85 PRO A N 1
ATOM 650 C CA . PRO A 1 85 ? 6.519 3.096 -2.413 1.00 90.38 85 PRO A CA 1
ATOM 651 C C . PRO A 1 85 ? 6.129 3.724 -3.754 1.00 90.38 85 PRO A C 1
ATOM 653 O O . PRO A 1 85 ? 5.749 4.893 -3.798 1.00 90.38 85 PRO A O 1
ATOM 656 N N . ARG A 1 86 ? 6.166 2.946 -4.844 1.00 91.56 86 ARG A N 1
ATOM 657 C CA . ARG A 1 86 ? 5.662 3.340 -6.162 1.00 91.56 86 ARG A CA 1
ATOM 658 C C . ARG A 1 86 ? 4.786 2.246 -6.760 1.00 91.56 86 ARG A C 1
ATOM 660 O O . ARG A 1 86 ? 4.994 1.064 -6.476 1.00 91.56 86 ARG A O 1
ATOM 667 N N . PRO A 1 87 ? 3.834 2.605 -7.634 1.00 90.88 87 PRO A N 1
ATOM 668 C CA . PRO A 1 87 ? 3.089 1.621 -8.402 1.00 90.88 87 PRO A CA 1
ATOM 669 C C . PRO A 1 87 ? 4.023 0.709 -9.204 1.00 90.88 87 PRO A C 1
ATOM 671 O O . PRO A 1 87 ? 4.915 1.180 -9.906 1.00 90.88 87 PRO A O 1
ATOM 674 N N . THR A 1 88 ? 3.770 -0.600 -9.170 1.00 89.94 88 THR A N 1
ATOM 675 C CA . THR A 1 88 ? 4.604 -1.600 -9.858 1.00 89.94 88 THR A CA 1
ATOM 676 C C . THR A 1 88 ? 4.778 -1.331 -11.353 1.00 89.94 88 THR A C 1
ATOM 678 O O . THR A 1 88 ? 5.836 -1.625 -11.904 1.00 89.94 88 THR A O 1
ATOM 681 N N . TRP A 1 89 ? 3.777 -0.732 -12.006 1.00 86.94 89 TRP A N 1
ATOM 682 C CA . TRP A 1 89 ? 3.845 -0.436 -13.437 1.00 86.94 89 TRP A CA 1
ATOM 683 C C . TRP A 1 89 ? 4.973 0.549 -13.791 1.00 86.94 89 TRP A C 1
ATOM 685 O O . TRP A 1 89 ? 5.515 0.468 -14.893 1.00 86.94 89 TRP A O 1
ATOM 695 N N . THR A 1 90 ? 5.368 1.439 -12.869 1.00 91.75 90 THR A N 1
ATOM 696 C CA . THR A 1 90 ? 6.503 2.356 -13.062 1.00 91.75 90 THR A CA 1
ATOM 697 C C . THR A 1 90 ? 7.794 1.565 -13.259 1.00 91.75 90 THR A C 1
ATOM 699 O O . THR A 1 90 ? 8.538 1.811 -14.206 1.00 91.75 90 THR A O 1
ATOM 702 N N . TYR A 1 91 ? 8.025 0.565 -12.407 1.00 93.56 91 TYR A N 1
ATOM 703 C CA . TYR A 1 91 ? 9.204 -0.294 -12.477 1.00 93.56 91 TYR A CA 1
ATOM 704 C C . TYR A 1 91 ? 9.197 -1.180 -13.716 1.00 93.56 91 TYR A C 1
ATOM 706 O O . TYR A 1 91 ? 10.202 -1.249 -14.411 1.00 93.56 91 TYR A O 1
ATOM 714 N N . THR A 1 92 ? 8.067 -1.817 -14.040 1.00 90.31 92 THR A N 1
ATOM 715 C CA . THR A 1 92 ? 7.993 -2.672 -15.236 1.00 90.31 92 THR A CA 1
ATOM 716 C C . THR A 1 92 ? 8.195 -1.868 -16.514 1.00 90.31 92 THR A C 1
ATOM 718 O O . THR A 1 92 ? 8.861 -2.336 -17.427 1.00 90.31 92 THR A O 1
ATOM 721 N N . THR A 1 93 ? 7.687 -0.632 -16.565 1.00 88.06 93 THR A N 1
ATOM 722 C CA . THR A 1 93 ? 7.933 0.271 -17.699 1.00 88.06 93 THR A CA 1
ATOM 723 C C . THR A 1 93 ? 9.416 0.609 -17.811 1.00 88.06 93 THR A C 1
ATOM 725 O O . THR A 1 93 ? 9.983 0.510 -18.891 1.00 88.06 93 THR A O 1
ATOM 728 N N . LEU A 1 94 ? 10.069 0.964 -16.700 1.00 91.81 94 LEU A N 1
ATOM 729 C CA . LEU A 1 94 ? 11.507 1.232 -16.699 1.00 91.81 94 LEU A CA 1
ATOM 730 C C . LEU A 1 94 ? 12.337 0.013 -17.103 1.00 91.81 94 LEU A C 1
ATOM 732 O O . LEU A 1 94 ? 13.297 0.174 -17.851 1.00 91.81 94 LEU A O 1
ATOM 736 N N . LEU A 1 95 ? 11.977 -1.186 -16.637 1.00 91.62 95 LEU A N 1
ATOM 737 C CA . LEU A 1 95 ? 12.629 -2.428 -17.048 1.00 91.62 95 LEU A CA 1
ATOM 738 C C . LEU A 1 95 ? 12.509 -2.615 -18.558 1.00 91.62 95 LEU A C 1
ATOM 740 O O . LEU A 1 95 ? 13.538 -2.754 -19.218 1.00 91.62 95 LEU A O 1
ATOM 744 N N . ASP A 1 96 ? 11.292 -2.519 -19.099 1.00 86.44 96 ASP A N 1
ATOM 745 C CA . ASP A 1 96 ? 11.024 -2.617 -20.535 1.00 86.44 96 ASP A CA 1
ATOM 746 C C . ASP A 1 96 ? 11.869 -1.607 -21.327 1.00 86.44 96 ASP A C 1
ATOM 748 O O . ASP A 1 96 ? 12.588 -1.995 -22.251 1.00 86.44 96 ASP A O 1
ATOM 752 N N . GLU A 1 97 ? 11.849 -0.324 -20.947 1.00 86.75 97 GLU A N 1
ATOM 753 C CA . GLU A 1 97 ? 12.637 0.710 -21.629 1.00 86.75 97 GLU A CA 1
ATOM 754 C C . GLU A 1 97 ? 14.146 0.465 -21.502 1.00 86.75 97 GLU A C 1
ATOM 756 O O . GLU A 1 97 ? 14.877 0.637 -22.476 1.00 86.75 97 GLU A O 1
ATOM 761 N N . SER A 1 98 ? 14.620 -0.008 -20.343 1.00 87.94 98 SER A N 1
ATOM 762 C CA . SER A 1 98 ? 16.045 -0.263 -20.087 1.00 87.94 98 SER A CA 1
ATOM 763 C C . SER A 1 98 ? 16.650 -1.367 -20.962 1.00 87.94 98 SER A C 1
ATOM 765 O O . SER A 1 98 ? 17.873 -1.451 -21.066 1.00 87.94 98 SER A O 1
ATOM 767 N N . THR A 1 99 ? 15.814 -2.178 -21.623 1.00 84.44 99 THR A N 1
ATOM 768 C CA . THR A 1 99 ? 16.247 -3.215 -22.575 1.00 84.44 99 THR A CA 1
ATOM 769 C C . THR A 1 99 ? 16.443 -2.706 -24.007 1.00 84.44 99 THR A C 1
ATOM 771 O O . THR A 1 99 ? 16.802 -3.487 -24.894 1.00 84.44 99 THR A O 1
ATOM 774 N N . HIS A 1 100 ? 16.245 -1.407 -24.269 1.00 84.62 100 HIS A N 1
ATOM 775 C CA . HIS A 1 100 ? 16.490 -0.835 -25.592 1.00 84.62 100 HIS A CA 1
ATOM 776 C C . HIS A 1 100 ? 17.955 -1.053 -26.028 1.00 84.62 100 HIS A C 1
ATOM 778 O O . HIS A 1 100 ? 18.864 -0.807 -25.229 1.00 84.62 100 HIS A O 1
ATOM 784 N N . PRO A 1 101 ? 18.232 -1.451 -27.290 1.00 83.56 101 PRO A N 1
ATOM 785 C CA . PRO A 1 101 ? 19.592 -1.752 -27.745 1.00 83.56 101 PRO A CA 1
ATOM 786 C C . PRO A 1 101 ? 20.617 -0.643 -27.479 1.00 83.56 101 PRO A C 1
ATOM 788 O O . PRO A 1 101 ? 21.772 -0.943 -27.195 1.00 83.56 101 PRO A O 1
ATOM 791 N N . ASP A 1 102 ? 20.209 0.625 -27.541 1.00 84.31 102 ASP A N 1
ATOM 792 C CA . ASP A 1 102 ? 21.104 1.757 -27.259 1.00 84.31 102 ASP A CA 1
ATOM 793 C C . ASP A 1 102 ? 21.513 1.837 -25.781 1.00 84.31 102 ASP A C 1
ATOM 795 O O . ASP A 1 102 ? 22.665 2.141 -25.487 1.00 84.31 102 ASP A O 1
ATOM 799 N N . LEU A 1 103 ? 20.615 1.477 -24.858 1.00 86.31 103 LEU A N 1
ATOM 800 C CA . LEU A 1 103 ? 20.902 1.422 -23.419 1.00 86.31 103 LEU A CA 1
ATOM 801 C C . LEU A 1 103 ? 21.678 0.157 -23.043 1.00 86.31 103 LEU A C 1
ATOM 803 O O . LEU A 1 103 ? 22.476 0.160 -22.112 1.00 86.31 103 LEU A O 1
ATOM 807 N N . MET A 1 104 ? 21.487 -0.926 -23.797 1.00 84.88 104 MET A N 1
ATOM 808 C CA . MET A 1 104 ? 22.211 -2.182 -23.596 1.00 84.88 104 MET A CA 1
ATOM 809 C C . MET A 1 104 ? 23.681 -2.111 -24.035 1.00 84.88 104 MET A C 1
ATOM 811 O O . MET A 1 104 ? 24.484 -2.938 -23.606 1.00 84.88 104 MET A O 1
ATOM 815 N N . ARG A 1 105 ? 24.043 -1.145 -24.889 1.00 89.69 105 ARG A N 1
ATOM 816 C CA . ARG A 1 105 ? 25.426 -0.933 -25.349 1.00 89.69 105 ARG A CA 1
ATOM 817 C C . ARG A 1 105 ? 26.272 -0.119 -24.369 1.00 89.69 105 ARG A C 1
ATOM 819 O O . ARG A 1 105 ? 27.490 -0.279 -24.380 1.00 89.69 105 ARG A O 1
ATOM 826 N N . ASP A 1 106 ? 25.653 0.730 -23.548 1.00 92.31 106 ASP A N 1
ATOM 827 C CA . ASP A 1 106 ? 26.345 1.600 -22.592 1.00 92.31 106 ASP A CA 1
ATOM 828 C C . ASP A 1 106 ? 25.696 1.527 -21.202 1.00 92.31 106 ASP A C 1
ATOM 830 O O . ASP A 1 106 ? 24.605 2.048 -20.957 1.00 92.31 106 ASP A O 1
ATOM 834 N N . ALA A 1 107 ? 26.422 0.923 -20.258 1.00 91.94 107 ALA A N 1
ATOM 835 C CA . ALA A 1 107 ? 26.004 0.814 -18.865 1.00 91.94 107 ALA A CA 1
ATOM 836 C C . ALA A 1 107 ? 25.746 2.183 -18.207 1.00 91.94 107 ALA A C 1
ATOM 838 O O . ALA A 1 107 ? 24.873 2.296 -17.345 1.00 91.94 107 ALA A O 1
ATOM 839 N N . THR A 1 108 ? 26.463 3.228 -18.622 1.00 94.44 108 THR A N 1
ATOM 840 C CA . THR A 1 108 ? 26.277 4.595 -18.122 1.00 94.44 108 THR A CA 1
ATOM 841 C C . THR A 1 108 ? 24.921 5.140 -18.545 1.00 94.44 108 THR A C 1
ATOM 843 O O . THR A 1 108 ? 24.217 5.745 -17.736 1.00 94.44 108 THR A O 1
ATOM 846 N N . GLU A 1 109 ? 24.529 4.898 -19.794 1.00 93.06 109 GLU A N 1
ATOM 847 C CA . GLU A 1 109 ? 23.259 5.378 -20.327 1.00 93.06 109 GLU A CA 1
ATOM 848 C C . GLU A 1 109 ? 22.078 4.634 -19.691 1.00 93.06 109 GLU A C 1
ATOM 850 O O . GLU A 1 109 ? 21.124 5.268 -19.236 1.00 93.06 109 GLU A O 1
ATOM 855 N N . ARG A 1 110 ? 22.190 3.308 -19.505 1.00 94.44 110 ARG A N 1
ATOM 856 C CA . ARG A 1 110 ? 21.214 2.546 -18.705 1.00 94.44 110 ARG A CA 1
ATOM 857 C C . ARG A 1 110 ? 21.112 3.087 -17.275 1.00 94.44 110 ARG A C 1
ATOM 859 O O . ARG A 1 110 ? 20.003 3.275 -16.776 1.00 94.44 110 ARG A O 1
ATOM 866 N N . HIS A 1 111 ? 22.239 3.389 -16.621 1.00 95.31 111 HIS A N 1
ATOM 867 C CA . HIS A 1 111 ? 22.229 3.947 -15.264 1.00 95.31 111 HIS A CA 1
ATOM 868 C C . HIS A 1 111 ? 21.520 5.306 -15.200 1.00 95.31 111 HIS A C 1
ATOM 870 O O . HIS A 1 111 ? 20.776 5.557 -14.251 1.00 95.31 111 HIS A O 1
ATOM 876 N N . ARG A 1 112 ? 21.720 6.180 -16.196 1.00 93.69 112 ARG A N 1
ATOM 877 C CA . ARG A 1 112 ? 21.049 7.489 -16.274 1.00 93.69 112 ARG A CA 1
ATOM 878 C C . ARG A 1 112 ? 19.536 7.348 -16.381 1.00 93.69 112 ARG A C 1
ATOM 880 O O . ARG A 1 112 ? 18.825 8.042 -15.660 1.00 93.69 112 ARG A O 1
ATOM 887 N N . VAL A 1 113 ? 19.055 6.429 -17.219 1.00 93.62 113 VAL A N 1
ATOM 888 C CA . VAL A 1 113 ? 17.617 6.157 -17.362 1.00 93.62 113 VAL A CA 1
ATOM 889 C C . VAL A 1 113 ? 17.023 5.640 -16.052 1.00 93.62 113 VAL A C 1
ATOM 891 O O . VAL A 1 113 ? 16.004 6.155 -15.602 1.00 93.62 113 VAL A O 1
ATOM 894 N N . LEU A 1 114 ? 17.677 4.687 -15.382 1.00 95.19 114 LEU A N 1
ATOM 895 C CA . LEU A 1 114 ? 17.207 4.195 -14.079 1.00 95.19 114 LEU A CA 1
ATOM 896 C C . LEU A 1 114 ? 17.258 5.286 -12.994 1.00 95.19 114 LEU A C 1
ATOM 898 O O . LEU A 1 114 ? 16.369 5.374 -12.150 1.00 95.19 114 LEU A O 1
ATOM 902 N N . SER A 1 115 ? 18.245 6.183 -13.064 1.00 94.88 115 SER A N 1
ATOM 903 C CA . SER A 1 115 ? 18.385 7.319 -12.143 1.00 94.88 115 SER A CA 1
ATOM 904 C C . SER A 1 115 ? 17.266 8.356 -12.255 1.00 94.88 115 SER A C 1
ATOM 906 O O . SER A 1 115 ? 17.160 9.210 -11.375 1.00 94.88 115 SER A O 1
ATOM 908 N N . LEU A 1 116 ? 16.389 8.271 -13.264 1.00 93.44 116 LEU A N 1
ATOM 909 C CA . LEU A 1 116 ? 15.174 9.088 -13.330 1.00 93.44 116 LEU A CA 1
ATOM 910 C C . LEU A 1 116 ? 14.261 8.884 -12.112 1.00 93.44 116 LEU A C 1
ATOM 912 O O . LEU A 1 116 ? 13.488 9.787 -11.797 1.00 93.44 116 LEU A O 1
ATOM 916 N N . LEU A 1 117 ? 14.378 7.762 -11.391 1.00 92.94 117 LEU A N 1
ATOM 917 C CA . LEU A 1 117 ? 13.670 7.529 -10.126 1.00 92.94 117 LEU A CA 1
ATOM 918 C C . LEU A 1 117 ? 14.012 8.550 -9.033 1.00 92.94 117 LEU A C 1
ATOM 920 O O . LEU A 1 117 ? 13.161 8.856 -8.203 1.00 92.94 117 LEU A O 1
ATOM 924 N N . ARG A 1 118 ? 15.209 9.146 -9.076 1.00 92.44 118 ARG A N 1
ATOM 925 C CA . ARG A 1 118 ? 15.616 10.235 -8.169 1.00 92.44 118 ARG A CA 1
ATOM 926 C C . ARG A 1 118 ? 14.995 11.587 -8.533 1.00 92.44 118 ARG A C 1
ATOM 928 O O . ARG A 1 118 ? 15.287 12.598 -7.905 1.00 92.44 118 ARG A O 1
ATOM 935 N N . THR A 1 119 ? 14.173 11.630 -9.579 1.00 90.12 119 THR A N 1
ATOM 936 C CA . THR A 1 119 ? 13.520 12.841 -10.079 1.00 90.12 119 THR A CA 1
ATOM 937 C C . THR A 1 119 ? 11.999 12.695 -9.971 1.00 90.12 119 THR A C 1
ATOM 939 O O . THR A 1 119 ? 11.485 11.576 -9.992 1.00 90.12 119 THR A O 1
ATOM 942 N N . PRO A 1 120 ? 11.234 13.800 -9.935 1.00 86.19 120 PRO A N 1
ATOM 943 C CA . PRO A 1 120 ? 9.773 13.732 -9.869 1.00 86.19 120 PRO A CA 1
ATOM 944 C C . PRO A 1 120 ? 9.115 13.229 -11.168 1.00 86.19 120 PRO A C 1
ATOM 946 O O . PRO A 1 120 ? 7.896 13.070 -11.206 1.00 86.19 120 PRO A O 1
ATOM 949 N N . LEU A 1 121 ? 9.886 12.978 -12.235 1.00 87.50 121 LEU A N 1
ATOM 950 C CA . LEU A 1 121 ? 9.370 12.600 -13.555 1.00 87.50 121 LEU A CA 1
ATOM 951 C C . LEU A 1 121 ? 8.539 11.309 -13.525 1.00 87.50 121 LEU A C 1
ATOM 953 O O . LEU A 1 121 ? 7.573 11.175 -14.270 1.00 87.50 121 LEU A O 1
ATOM 957 N N . LEU A 1 122 ? 8.906 10.373 -12.648 1.00 85.94 122 LEU A N 1
ATOM 958 C CA . LEU A 1 122 ? 8.254 9.069 -12.498 1.00 85.94 122 LEU A CA 1
ATOM 959 C C . LEU A 1 122 ? 7.359 9.008 -11.249 1.00 85.94 122 LEU A C 1
ATOM 961 O O . LEU A 1 122 ? 7.082 7.933 -10.710 1.00 85.94 122 LEU A O 1
ATOM 965 N N . GLY A 1 123 ? 6.915 10.181 -10.790 1.00 84.12 123 GLY A N 1
ATOM 966 C CA . GLY A 1 123 ? 6.223 10.372 -9.523 1.00 84.12 123 GLY A CA 1
ATOM 967 C C . GLY A 1 123 ? 7.192 10.540 -8.355 1.00 84.12 123 GLY A C 1
ATOM 968 O O . GLY A 1 123 ? 8.388 10.283 -8.467 1.00 84.12 123 GLY A O 1
ATOM 969 N N . VAL A 1 124 ? 6.664 10.975 -7.217 1.00 84.19 124 VAL A N 1
ATOM 970 C CA . VAL A 1 124 ? 7.385 11.004 -5.937 1.00 84.19 124 VAL A CA 1
ATOM 971 C C . VAL A 1 124 ? 7.010 9.724 -5.185 1.00 84.19 124 VAL A C 1
ATOM 973 O O . VAL A 1 124 ? 5.823 9.380 -5.177 1.00 84.19 124 VAL A O 1
ATOM 976 N N . PRO A 1 125 ? 7.973 8.978 -4.615 1.00 82.69 125 PRO A N 1
ATOM 977 C CA . PRO A 1 125 ? 7.643 7.763 -3.893 1.00 82.69 125 PRO A CA 1
ATOM 978 C C . PRO A 1 125 ? 6.885 8.120 -2.613 1.00 82.69 125 PRO A C 1
ATOM 980 O O . PRO A 1 125 ? 7.112 9.167 -2.010 1.00 82.69 125 PRO A O 1
ATOM 983 N N . ALA A 1 126 ? 5.996 7.233 -2.174 1.00 83.38 126 ALA A N 1
ATOM 984 C CA . ALA A 1 126 ? 5.287 7.399 -0.905 1.00 83.38 126 ALA A CA 1
ATOM 985 C C . ALA A 1 126 ? 6.231 7.345 0.313 1.00 83.38 126 ALA A C 1
ATOM 987 O O . ALA A 1 126 ? 5.842 7.748 1.405 1.00 83.38 126 ALA A O 1
ATOM 988 N N . LEU A 1 127 ? 7.453 6.838 0.121 1.00 81.31 127 LEU A N 1
ATOM 989 C CA . LEU A 1 127 ? 8.522 6.803 1.108 1.00 81.31 127 LEU A CA 1
ATOM 990 C C . LEU A 1 127 ? 9.826 7.253 0.445 1.00 81.31 127 LEU A C 1
ATOM 992 O O . LEU A 1 127 ? 10.225 6.690 -0.570 1.00 81.31 127 LEU A O 1
ATOM 996 N N . SER A 1 128 ? 10.477 8.262 1.009 1.00 81.50 128 SER A N 1
ATOM 997 C CA . SER A 1 128 ? 11.768 8.781 0.546 1.00 81.50 128 SER A CA 1
ATOM 998 C C . SER A 1 128 ? 12.937 7.880 0.955 1.00 81.50 128 SER A C 1
ATOM 1000 O O . SER A 1 128 ? 12.873 7.236 2.002 1.00 81.50 128 SER A O 1
ATOM 1002 N N . GLY A 1 129 ? 14.036 7.908 0.195 1.00 85.25 129 GLY A N 1
ATOM 1003 C CA . GLY A 1 129 ? 15.276 7.191 0.528 1.00 85.25 129 GLY A CA 1
ATOM 1004 C C . GLY A 1 129 ? 15.333 5.761 -0.014 1.00 85.25 129 GLY A C 1
ATOM 1005 O O . GLY A 1 129 ? 16.286 5.033 0.249 1.00 85.25 129 GLY A O 1
ATOM 1006 N N . VAL A 1 130 ? 14.327 5.351 -0.787 1.00 90.69 130 VAL A N 1
ATOM 1007 C CA . VAL A 1 130 ? 14.248 4.018 -1.400 1.00 90.69 130 VAL A CA 1
ATOM 1008 C C . VAL A 1 130 ? 14.967 3.939 -2.747 1.00 90.69 130 VAL A C 1
ATOM 1010 O O . VAL A 1 130 ? 15.224 2.844 -3.238 1.00 90.69 130 VAL A O 1
ATOM 1013 N N . GLU A 1 131 ? 15.302 5.079 -3.352 1.00 92.12 131 GLU A N 1
ATOM 1014 C CA . GLU A 1 131 ? 15.703 5.190 -4.757 1.00 92.12 131 GLU A CA 1
ATOM 1015 C C . GLU A 1 131 ? 16.969 4.396 -5.088 1.00 92.12 131 GLU A C 1
ATOM 1017 O O . GLU A 1 131 ? 17.072 3.815 -6.167 1.00 92.12 131 GLU A O 1
ATOM 1022 N N . ASP A 1 132 ? 17.932 4.345 -4.169 1.00 91.75 132 ASP A N 1
ATOM 1023 C CA . ASP A 1 132 ? 19.181 3.612 -4.386 1.00 91.75 132 ASP A CA 1
ATOM 1024 C C . ASP A 1 132 ? 18.948 2.096 -4.445 1.00 91.75 132 ASP A C 1
ATOM 1026 O O . ASP A 1 132 ? 19.526 1.413 -5.294 1.00 91.75 132 ASP A O 1
ATOM 1030 N N . GLU A 1 133 ? 18.057 1.576 -3.599 1.00 93.12 133 GLU A N 1
ATOM 1031 C CA . GLU A 1 133 ? 17.652 0.170 -3.633 1.00 93.12 133 GLU A CA 1
ATOM 1032 C C . GLU A 1 133 ? 16.758 -0.118 -4.844 1.00 93.12 133 GLU A C 1
ATOM 1034 O O . GLU A 1 133 ? 16.974 -1.123 -5.518 1.00 93.12 133 GLU A O 1
ATOM 1039 N N . GLU A 1 134 ? 15.836 0.790 -5.194 1.00 94.31 134 GLU A N 1
ATOM 1040 C CA . GLU A 1 134 ? 15.028 0.670 -6.415 1.00 94.31 134 GLU A CA 1
ATOM 1041 C C . GLU A 1 134 ? 15.926 0.530 -7.654 1.00 94.31 134 GLU A C 1
ATOM 1043 O O . GLU A 1 134 ? 15.742 -0.373 -8.471 1.00 94.31 134 GLU A O 1
ATOM 1048 N N . ILE A 1 135 ? 16.924 1.409 -7.791 1.00 94.56 135 ILE A N 1
ATOM 1049 C CA . ILE A 1 135 ? 17.868 1.391 -8.912 1.00 94.56 135 ILE A CA 1
ATOM 1050 C C . ILE A 1 135 ? 18.700 0.106 -8.895 1.00 94.56 135 ILE A C 1
ATOM 1052 O O . ILE A 1 135 ? 18.938 -0.463 -9.961 1.00 94.56 135 ILE A O 1
ATOM 1056 N N . ALA A 1 136 ? 19.140 -0.358 -7.723 1.00 93.75 136 ALA A N 1
ATOM 1057 C CA . ALA A 1 136 ? 19.928 -1.581 -7.599 1.00 93.75 136 ALA A CA 1
ATOM 1058 C C . ALA A 1 136 ? 19.144 -2.832 -8.036 1.00 93.75 136 ALA A C 1
ATOM 1060 O O . ALA A 1 136 ? 19.665 -3.626 -8.820 1.00 93.75 136 ALA A O 1
ATOM 1061 N N . GLU A 1 137 ? 17.894 -2.992 -7.592 1.00 94.75 137 GLU A N 1
ATOM 1062 C CA . GLU A 1 137 ? 17.050 -4.132 -7.984 1.00 94.75 137 GLU A CA 1
ATOM 1063 C C . GLU A 1 137 ? 16.699 -4.081 -9.484 1.00 94.75 137 GLU A C 1
ATOM 1065 O O . GLU A 1 137 ? 16.831 -5.081 -10.193 1.00 94.75 137 GLU A O 1
ATOM 1070 N N . LEU A 1 138 ? 16.396 -2.895 -10.026 1.00 95.12 138 LEU A N 1
ATOM 1071 C CA . LEU A 1 138 ? 16.166 -2.721 -11.468 1.00 95.12 138 LEU A CA 1
ATOM 1072 C C . LEU A 1 138 ? 17.412 -3.006 -12.315 1.00 95.12 138 LEU A C 1
ATOM 1074 O O . LEU A 1 138 ? 17.307 -3.478 -13.451 1.00 95.12 138 LEU A O 1
ATOM 1078 N N . TRP A 1 139 ? 18.606 -2.743 -11.781 1.00 94.06 139 TRP A N 1
ATOM 1079 C CA . TRP A 1 139 ? 19.862 -3.115 -12.430 1.00 94.06 139 TRP A CA 1
ATOM 1080 C C . TRP A 1 139 ? 19.979 -4.631 -12.614 1.00 94.06 139 TRP A C 1
ATOM 1082 O O . TRP A 1 139 ? 20.408 -5.071 -13.688 1.00 94.06 139 TRP A O 1
ATOM 1092 N N . CYS A 1 140 ? 19.526 -5.401 -11.621 1.00 93.19 140 CYS A N 1
ATOM 1093 C CA . CYS A 1 140 ? 19.425 -6.862 -11.662 1.00 93.19 140 CYS A CA 1
ATOM 1094 C C . CYS A 1 140 ? 18.281 -7.375 -12.553 1.00 93.19 140 CYS A C 1
ATOM 1096 O O . CYS A 1 140 ? 18.255 -8.558 -12.882 1.00 93.19 140 CYS A O 1
ATOM 1098 N N . GLY A 1 141 ? 17.388 -6.491 -13.009 1.00 92.19 141 GLY A N 1
ATOM 1099 C CA . GLY A 1 141 ? 16.224 -6.851 -13.819 1.00 92.19 141 GLY A CA 1
ATOM 1100 C C . GLY A 1 141 ? 14.982 -7.194 -12.994 1.00 92.19 141 GLY A C 1
ATOM 1101 O O . GLY A 1 141 ? 13.995 -7.660 -13.560 1.00 92.19 141 GLY A O 1
ATOM 1102 N N . ASP A 1 142 ? 15.021 -6.947 -11.686 1.00 94.19 142 ASP A N 1
ATOM 1103 C CA . ASP A 1 142 ? 13.941 -7.263 -10.763 1.00 94.19 142 ASP A CA 1
ATOM 1104 C C . ASP A 1 142 ? 13.031 -6.055 -10.522 1.00 94.19 142 ASP A C 1
ATOM 1106 O O . ASP A 1 142 ? 13.433 -4.893 -10.613 1.00 94.19 142 ASP A O 1
ATOM 1110 N N . VAL A 1 143 ? 11.768 -6.337 -10.197 1.00 94.38 143 VAL A N 1
ATOM 1111 C CA . VAL A 1 143 ? 10.842 -5.323 -9.685 1.00 94.38 143 VAL A CA 1
ATOM 1112 C C . VAL A 1 143 ? 11.140 -5.118 -8.201 1.00 94.38 143 VAL A C 1
ATOM 1114 O O . VAL A 1 143 ? 11.017 -6.092 -7.455 1.00 94.38 143 VAL A O 1
ATOM 1117 N N . PRO A 1 144 ? 11.437 -3.883 -7.754 1.00 95.00 144 PRO A N 1
ATOM 1118 C CA . PRO A 1 144 ? 11.773 -3.629 -6.365 1.00 95.00 144 PRO A CA 1
ATOM 1119 C C . PRO A 1 144 ? 10.708 -4.096 -5.371 1.00 95.00 144 PRO A C 1
ATOM 1121 O O . PRO A 1 144 ? 9.496 -3.918 -5.583 1.00 95.00 144 PRO A O 1
ATOM 1124 N N . VAL A 1 145 ? 11.164 -4.670 -4.261 1.00 94.44 145 VAL A N 1
ATOM 1125 C CA . VAL A 1 145 ? 10.311 -5.110 -3.154 1.00 94.44 145 VAL A CA 1
ATOM 1126 C C . VAL A 1 145 ? 10.844 -4.527 -1.861 1.00 94.44 145 VAL A C 1
ATOM 1128 O O . VAL A 1 145 ? 12.025 -4.624 -1.558 1.00 94.44 145 VAL A O 1
ATOM 1131 N N . PHE A 1 146 ? 9.938 -3.968 -1.064 1.00 94.62 146 PHE A N 1
ATOM 1132 C CA . PHE A 1 146 ? 10.259 -3.477 0.263 1.00 94.62 146 PHE A CA 1
ATOM 1133 C C . PHE A 1 146 ? 9.347 -4.122 1.291 1.00 94.62 146 PHE A C 1
ATOM 1135 O O . PHE A 1 146 ? 8.154 -4.329 1.039 1.00 94.62 146 PHE A O 1
ATOM 1142 N N . THR A 1 147 ? 9.899 -4.417 2.459 1.00 95.25 147 THR A N 1
ATOM 1143 C CA . THR A 1 147 ? 9.159 -4.964 3.590 1.00 95.25 147 THR A CA 1
ATOM 1144 C C . THR A 1 147 ? 9.428 -4.160 4.850 1.00 95.25 147 THR A C 1
ATOM 1146 O O . THR A 1 147 ? 10.445 -3.483 4.996 1.00 95.25 147 THR A O 1
ATOM 1149 N N . THR A 1 148 ? 8.472 -4.202 5.767 1.00 93.88 148 THR A N 1
ATOM 1150 C CA . THR A 1 148 ? 8.591 -3.645 7.111 1.00 93.88 148 THR A CA 1
ATOM 1151 C C . THR A 1 148 ? 7.875 -4.560 8.102 1.00 93.88 148 THR A C 1
ATOM 1153 O O . THR A 1 148 ? 7.232 -5.539 7.714 1.00 93.88 148 THR A O 1
ATOM 1156 N N . ARG A 1 149 ? 7.966 -4.230 9.388 1.00 95.25 149 ARG A N 1
ATOM 1157 C CA . ARG A 1 149 ? 7.190 -4.852 10.459 1.00 95.25 149 ARG A CA 1
ATOM 1158 C C . ARG A 1 149 ? 6.354 -3.777 11.135 1.00 95.25 149 ARG A C 1
ATOM 1160 O O . ARG A 1 149 ? 6.914 -2.728 11.444 1.00 95.25 149 ARG A O 1
ATOM 1167 N N . PRO A 1 150 ? 5.066 -4.007 11.444 1.00 94.00 150 PRO A N 1
ATOM 1168 C CA . PRO A 1 150 ? 4.224 -2.994 12.070 1.00 94.00 150 PRO A CA 1
ATOM 1169 C C . PRO A 1 150 ? 4.816 -2.418 13.357 1.00 94.00 150 PRO A C 1
ATOM 1171 O O . PRO A 1 150 ? 4.639 -1.238 13.621 1.00 94.00 150 PRO A O 1
ATOM 1174 N N . GLY A 1 151 ? 5.529 -3.217 14.152 1.00 92.94 151 GLY A N 1
ATOM 1175 C CA . GLY A 1 151 ? 6.181 -2.770 15.384 1.00 92.94 151 GLY A CA 1
ATOM 1176 C C . GLY A 1 151 ? 7.521 -2.051 15.195 1.00 92.94 151 GLY A C 1
ATOM 1177 O O . GLY A 1 151 ? 8.112 -1.654 16.194 1.00 92.94 151 GLY A O 1
ATOM 1178 N N . SER A 1 152 ? 8.008 -1.892 13.962 1.00 90.81 152 SER A N 1
ATOM 1179 C CA . SER A 1 152 ? 9.288 -1.258 13.635 1.00 90.81 152 SER A CA 1
ATOM 1180 C C . SER A 1 152 ? 9.092 -0.061 12.698 1.00 90.81 152 SER A C 1
ATOM 1182 O O . SER A 1 152 ? 8.076 0.051 12.014 1.00 90.81 152 SER A O 1
ATOM 1184 N N . ALA A 1 153 ? 10.067 0.847 12.691 1.00 86.94 153 ALA A N 1
ATOM 1185 C CA . ALA A 1 153 ? 10.209 1.895 11.678 1.00 86.94 153 ALA A CA 1
ATOM 1186 C C . ALA A 1 153 ? 11.251 1.517 10.605 1.00 86.94 153 ALA A C 1
ATOM 1188 O O . ALA A 1 153 ? 11.495 2.281 9.677 1.00 86.94 153 ALA A O 1
ATOM 1189 N N . GLU A 1 154 ? 11.880 0.346 10.736 1.00 89.88 154 GLU A N 1
ATOM 1190 C CA . GLU A 1 154 ? 12.851 -0.153 9.767 1.00 89.88 154 GLU A CA 1
ATOM 1191 C C . GLU A 1 154 ? 12.168 -0.614 8.475 1.00 89.88 154 GLU A C 1
ATOM 1193 O O . GLU A 1 154 ? 11.068 -1.180 8.481 1.00 89.88 154 GLU A O 1
ATOM 1198 N N . LEU A 1 155 ? 12.866 -0.387 7.365 1.00 91.56 155 LEU A N 1
ATOM 1199 C CA . LEU A 1 155 ? 12.501 -0.850 6.037 1.00 91.56 155 LEU A CA 1
ATOM 1200 C C . LEU A 1 155 ? 13.617 -1.750 5.512 1.00 91.56 155 LEU A C 1
ATOM 1202 O O . LEU A 1 155 ? 14.795 -1.410 5.636 1.00 91.56 155 LEU A O 1
ATOM 1206 N N . TRP A 1 156 ? 13.251 -2.862 4.887 1.00 93.50 156 TRP A N 1
ATOM 1207 C CA . TRP A 1 156 ? 14.186 -3.780 4.243 1.00 93.50 156 TRP A CA 1
ATOM 1208 C C . TRP A 1 156 ? 13.878 -3.887 2.752 1.00 93.50 156 TRP A C 1
ATOM 1210 O O . TRP A 1 156 ? 12.709 -3.888 2.366 1.00 93.50 156 TRP A O 1
ATOM 1220 N N . SER A 1 157 ? 14.911 -3.965 1.913 1.00 92.50 157 SER A N 1
ATOM 1221 C CA . SER A 1 157 ? 14.747 -4.291 0.490 1.00 92.50 157 SER A CA 1
ATOM 1222 C C . SER A 1 157 ? 14.574 -5.797 0.279 1.00 92.50 157 SER A C 1
ATOM 1224 O O . SER A 1 157 ? 14.784 -6.592 1.200 1.00 92.50 157 SER A O 1
ATOM 1226 N N . GLY A 1 158 ? 14.246 -6.216 -0.947 1.00 86.50 158 GLY A N 1
ATOM 1227 C CA . GLY A 1 158 ? 14.096 -7.626 -1.322 1.00 86.50 158 GLY A CA 1
ATOM 1228 C C . GLY A 1 158 ? 15.362 -8.459 -1.088 1.00 86.50 158 GLY A C 1
ATOM 1229 O O . GLY A 1 158 ? 15.295 -9.676 -0.933 1.00 86.50 158 GLY A O 1
ATOM 1230 N N . THR A 1 159 ? 16.516 -7.795 -0.974 1.00 84.69 159 THR A N 1
ATOM 1231 C CA . THR A 1 159 ? 17.815 -8.406 -0.647 1.00 84.69 159 THR A CA 1
ATOM 1232 C C . THR A 1 159 ? 18.079 -8.558 0.859 1.00 84.69 159 THR A C 1
ATOM 1234 O O . THR A 1 159 ? 19.123 -9.077 1.251 1.00 84.69 159 THR A O 1
ATOM 1237 N N . GLY A 1 160 ? 17.162 -8.098 1.717 1.00 85.75 160 GLY A N 1
ATOM 1238 C CA . GLY A 1 160 ? 17.301 -8.107 3.177 1.00 85.75 160 GLY A CA 1
ATOM 1239 C C . GLY A 1 160 ? 18.181 -6.986 3.737 1.00 85.75 160 GLY A C 1
ATOM 1240 O O . GLY A 1 160 ? 18.445 -6.957 4.940 1.00 85.75 160 GLY A O 1
ATOM 1241 N N . ARG A 1 161 ? 18.642 -6.053 2.895 1.00 88.62 161 ARG A N 1
ATOM 1242 C CA . ARG A 1 161 ? 19.389 -4.872 3.342 1.00 88.62 161 ARG A CA 1
ATOM 1243 C C . ARG A 1 161 ? 18.440 -3.861 3.967 1.00 88.62 161 ARG A C 1
ATOM 1245 O O . ARG A 1 161 ? 17.373 -3.593 3.421 1.00 88.62 161 ARG A O 1
ATOM 1252 N N . THR A 1 162 ? 18.846 -3.280 5.091 1.00 89.69 162 THR A N 1
ATOM 1253 C CA . THR A 1 162 ? 18.130 -2.150 5.684 1.00 89.69 162 THR A CA 1
ATOM 1254 C C . THR A 1 162 ? 18.257 -0.941 4.767 1.00 89.69 162 THR A C 1
ATOM 1256 O O . THR A 1 162 ? 19.366 -0.528 4.422 1.00 89.69 162 THR A O 1
ATOM 1259 N N . VAL A 1 163 ? 17.120 -0.370 4.391 1.00 88.19 163 VAL A N 1
ATOM 1260 C CA . VAL A 1 163 ? 17.051 0.863 3.614 1.00 88.19 163 VAL A CA 1
ATOM 1261 C C . VAL A 1 163 ? 17.178 2.021 4.588 1.00 88.19 163 VAL A C 1
ATOM 1263 O O . VAL A 1 163 ? 16.409 2.120 5.548 1.00 88.19 163 VAL A O 1
ATOM 1266 N N . ALA A 1 164 ? 18.171 2.882 4.378 1.00 72.12 164 ALA A N 1
ATOM 1267 C CA . ALA A 1 164 ? 18.279 4.098 5.165 1.00 72.12 164 ALA A CA 1
ATOM 1268 C C . ALA A 1 164 ? 17.032 4.955 4.899 1.00 72.12 164 ALA A C 1
ATOM 1270 O O . ALA A 1 164 ? 16.727 5.267 3.749 1.00 72.12 164 ALA A O 1
ATOM 1271 N N . GLY A 1 165 ? 16.301 5.317 5.959 1.00 62.72 165 GLY A N 1
ATOM 1272 C CA . GLY A 1 165 ? 15.248 6.329 5.861 1.00 62.72 165 GLY A CA 1
ATOM 1273 C C . GLY A 1 165 ? 15.812 7.661 5.344 1.00 62.72 165 GLY A C 1
ATOM 1274 O O . GLY A 1 165 ? 17.036 7.797 5.232 1.00 62.72 165 GLY A O 1
ATOM 1275 N N . PRO A 1 166 ? 14.956 8.653 5.030 1.00 52.22 166 PRO A N 1
ATOM 1276 C CA . PRO A 1 166 ? 15.420 9.952 4.551 1.00 52.22 166 PRO A CA 1
ATOM 1277 C C . PRO A 1 166 ? 16.565 10.471 5.420 1.00 52.22 166 PRO A C 1
ATOM 1279 O O . PRO A 1 166 ? 16.503 10.407 6.653 1.00 52.22 166 PRO A O 1
ATOM 1282 N N . ALA A 1 167 ? 17.623 10.966 4.772 1.00 46.12 167 ALA A N 1
ATOM 1283 C CA . ALA A 1 167 ? 18.681 11.664 5.482 1.00 46.12 167 ALA A CA 1
ATOM 1284 C C . ALA A 1 167 ? 18.038 12.767 6.347 1.00 46.12 167 ALA A C 1
ATOM 1286 O O . ALA A 1 167 ? 17.058 13.370 5.910 1.00 46.12 167 ALA A O 1
ATOM 1287 N N . PRO A 1 168 ? 18.548 13.038 7.560 1.00 44.50 168 PRO A N 1
ATOM 1288 C CA . PRO A 1 168 ? 18.022 14.084 8.428 1.00 44.50 168 PRO A CA 1
ATOM 1289 C C . PRO A 1 168 ? 18.371 15.464 7.850 1.00 44.50 168 PRO A C 1
ATOM 1291 O O . PRO A 1 168 ? 19.215 16.183 8.371 1.00 44.50 168 PRO A O 1
ATOM 1294 N N . ASP A 1 169 ? 17.730 15.838 6.749 1.00 45.56 169 ASP A N 1
ATOM 1295 C CA . ASP A 1 169 ? 17.753 17.180 6.169 1.00 45.56 169 ASP A CA 1
ATOM 1296 C C . ASP A 1 169 ? 16.668 18.085 6.784 1.00 45.56 169 ASP A C 1
ATOM 1298 O O . ASP A 1 169 ? 16.440 19.205 6.332 1.00 45.56 169 ASP A O 1
ATOM 1302 N N . GLY A 1 170 ? 16.030 17.619 7.864 1.00 45.03 170 GLY A N 1
ATOM 1303 C CA . GLY A 1 170 ? 15.015 18.356 8.615 1.00 45.03 170 GLY A CA 1
ATOM 1304 C C . GLY A 1 170 ? 13.608 18.275 8.020 1.00 45.03 170 GLY A C 1
ATOM 1305 O O . GLY A 1 170 ? 12.708 18.915 8.558 1.00 45.03 170 GLY A O 1
ATOM 1306 N N . SER A 1 171 ? 13.401 17.496 6.950 1.00 46.28 171 SER A N 1
ATOM 1307 C CA . SER A 1 171 ? 12.077 17.263 6.352 1.00 46.28 171 SER A CA 1
ATOM 1308 C C . SER A 1 171 ? 11.296 16.103 6.984 1.00 46.28 171 SER A C 1
ATOM 1310 O O . SER A 1 171 ? 10.081 16.027 6.811 1.00 46.28 171 SER A O 1
ATOM 1312 N N . ALA A 1 172 ? 11.970 15.230 7.743 1.00 50.47 172 ALA A N 1
ATOM 1313 C CA . ALA A 1 172 ? 11.344 14.107 8.433 1.00 50.47 172 ALA A CA 1
ATOM 1314 C C . ALA A 1 172 ? 10.451 14.602 9.581 1.00 50.47 172 ALA A C 1
ATOM 1316 O O . ALA A 1 172 ? 10.915 15.228 10.538 1.00 50.47 172 ALA A O 1
ATOM 1317 N N . THR A 1 173 ? 9.159 14.312 9.490 1.00 50.38 173 THR A N 1
ATOM 1318 C CA . THR A 1 173 ? 8.184 14.613 10.540 1.00 50.38 173 THR A CA 1
ATOM 1319 C C . THR A 1 173 ? 8.159 13.501 11.595 1.00 50.38 173 THR A C 1
ATOM 1321 O O . THR A 1 173 ? 8.510 12.357 11.316 1.00 50.38 173 THR A O 1
ATOM 1324 N N . GLU A 1 174 ? 7.679 13.781 12.814 1.00 46.62 174 GLU A N 1
ATOM 1325 C CA . GLU A 1 174 ? 7.416 12.731 13.824 1.00 46.62 174 GLU A CA 1
ATOM 1326 C C . GLU A 1 174 ? 6.481 11.627 13.288 1.00 46.62 174 GLU A C 1
ATOM 1328 O O . GLU A 1 174 ? 6.559 10.474 13.713 1.00 46.62 174 GLU A O 1
ATOM 1333 N N . ALA A 1 175 ? 5.634 11.956 12.304 1.00 48.03 175 ALA A N 1
ATOM 1334 C CA . ALA A 1 175 ? 4.785 10.997 11.609 1.00 48.03 175 ALA A CA 1
ATOM 1335 C C . ALA A 1 175 ? 5.583 10.003 10.749 1.00 48.03 175 ALA A C 1
ATOM 1337 O O . ALA A 1 175 ? 5.135 8.864 10.599 1.00 48.03 175 ALA A O 1
ATOM 1338 N N . ASP A 1 176 ? 6.755 10.384 10.234 1.00 52.81 176 ASP A N 1
ATOM 1339 C CA . ASP A 1 176 ? 7.650 9.518 9.451 1.00 52.81 176 ASP A CA 1
ATOM 1340 C C . ASP A 1 176 ? 8.411 8.522 10.336 1.00 52.81 176 ASP A C 1
ATOM 1342 O O . ASP A 1 176 ? 8.757 7.433 9.884 1.00 52.81 176 ASP A O 1
ATOM 1346 N N . ALA A 1 177 ? 8.587 8.848 11.620 1.00 58.97 177 ALA A N 1
ATOM 1347 C CA . ALA A 1 177 ? 9.198 7.972 12.621 1.00 58.97 177 ALA A CA 1
ATOM 1348 C C . ALA A 1 177 ? 8.195 7.030 13.321 1.00 58.97 177 ALA A C 1
ATOM 1350 O O . ALA A 1 177 ? 8.600 6.121 14.052 1.00 58.97 177 ALA A O 1
ATOM 1351 N N . ALA A 1 178 ? 6.886 7.228 13.128 1.00 72.94 178 ALA A N 1
ATOM 1352 C CA . ALA A 1 178 ? 5.861 6.402 13.755 1.00 72.94 178 ALA A CA 1
ATOM 1353 C C . ALA A 1 178 ? 5.750 5.026 13.076 1.00 72.94 178 ALA A C 1
ATOM 1355 O O . ALA A 1 178 ? 5.543 4.919 11.865 1.00 72.94 178 ALA A O 1
ATOM 1356 N N . THR A 1 179 ? 5.828 3.963 13.880 1.00 90.50 179 THR A N 1
ATOM 1357 C CA . THR A 1 179 ? 5.673 2.578 13.416 1.00 90.50 179 THR A CA 1
ATOM 1358 C C . THR A 1 179 ? 4.286 2.349 12.803 1.00 90.50 179 THR A C 1
ATOM 1360 O O . THR A 1 179 ? 3.308 3.022 13.152 1.00 90.50 179 THR A O 1
ATOM 1363 N N . GLY A 1 180 ? 4.161 1.374 11.897 1.00 90.94 180 GLY A N 1
ATOM 1364 C CA . GLY A 1 180 ? 2.866 1.038 11.288 1.00 90.94 180 GLY A CA 1
ATOM 1365 C C . GLY A 1 180 ? 1.793 0.691 12.329 1.00 90.94 180 GLY A C 1
ATOM 1366 O O . GLY A 1 180 ? 0.639 1.089 12.196 1.00 90.94 180 GLY A O 1
ATOM 1367 N N . LEU A 1 181 ? 2.194 0.026 13.412 1.00 94.06 181 LEU A N 1
ATOM 1368 C CA . LEU A 1 181 ? 1.345 -0.310 14.546 1.00 94.06 181 LEU A CA 1
ATOM 1369 C C . LEU A 1 181 ? 0.870 0.945 15.283 1.00 94.06 181 LEU A C 1
ATOM 1371 O O . LEU A 1 181 ? -0.322 1.060 15.540 1.00 94.06 181 LEU A O 1
ATOM 1375 N N . ALA A 1 182 ? 1.753 1.912 15.556 1.00 92.88 182 ALA A N 1
ATOM 1376 C CA . ALA A 1 182 ? 1.358 3.173 16.186 1.00 92.88 182 ALA A CA 1
ATOM 1377 C C . ALA A 1 182 ? 0.341 3.950 15.328 1.00 92.88 182 ALA A C 1
ATOM 1379 O O . ALA A 1 182 ? -0.618 4.510 15.858 1.00 92.88 182 ALA A O 1
ATOM 1380 N N . ARG A 1 183 ? 0.493 3.931 13.995 1.00 93.00 183 ARG A N 1
ATOM 1381 C CA . ARG A 1 183 ? -0.476 4.540 13.064 1.00 93.00 183 ARG A CA 1
ATOM 1382 C C . ARG A 1 183 ? -1.842 3.849 13.119 1.00 93.00 183 ARG A C 1
ATOM 1384 O O . ARG A 1 183 ? -2.868 4.528 13.118 1.00 93.00 183 ARG A O 1
ATOM 1391 N N . VAL A 1 184 ? -1.870 2.517 13.204 1.00 94.94 184 VAL A N 1
ATOM 1392 C CA . VAL A 1 184 ? -3.117 1.752 13.381 1.00 94.94 184 VAL A CA 1
ATOM 1393 C C . VAL A 1 184 ? -3.759 2.061 14.733 1.00 94.94 184 VAL A C 1
ATOM 1395 O O . VAL A 1 184 ? -4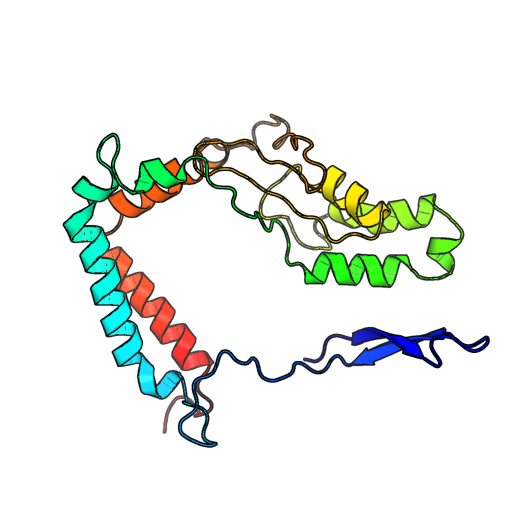.962 2.299 14.787 1.00 94.94 184 VAL A O 1
ATOM 1398 N N . GLU A 1 185 ? -2.977 2.119 15.811 1.00 95.00 185 GLU A N 1
ATOM 1399 C CA . GLU A 1 185 ? -3.472 2.446 17.154 1.00 95.00 185 GLU A CA 1
ATOM 1400 C C . GLU A 1 185 ? -4.093 3.846 17.196 1.00 95.00 185 GLU A C 1
ATOM 1402 O O . GLU A 1 185 ? -5.216 4.010 17.674 1.00 95.00 185 GLU A O 1
ATOM 1407 N N . ALA A 1 186 ? -3.417 4.836 16.607 1.00 94.88 186 ALA A N 1
ATOM 1408 C CA . ALA A 1 186 ? -3.943 6.188 16.463 1.00 94.88 186 ALA A CA 1
ATOM 1409 C C . ALA A 1 186 ? -5.235 6.221 15.630 1.00 94.88 186 ALA A C 1
ATOM 1411 O O . ALA A 1 186 ? -6.186 6.904 16.007 1.00 94.88 186 ALA A O 1
ATOM 1412 N N . LYS A 1 187 ? -5.309 5.453 14.530 1.00 95.06 187 LYS A N 1
ATOM 1413 C CA . LYS A 1 187 ? -6.530 5.360 13.718 1.00 95.06 187 LYS A CA 1
ATOM 1414 C C . LYS A 1 187 ? -7.684 4.765 14.517 1.00 95.06 187 LYS A C 1
ATOM 1416 O O . LYS A 1 187 ? -8.752 5.359 14.514 1.00 95.06 187 LYS A O 1
ATOM 1421 N N . VAL A 1 188 ? -7.477 3.652 15.222 1.00 96.44 188 VAL A N 1
ATOM 1422 C CA . VAL A 1 188 ? -8.522 3.009 16.042 1.00 96.44 188 VAL A CA 1
ATOM 1423 C C . VAL A 1 188 ? -9.014 3.945 17.150 1.00 96.44 188 VAL A C 1
ATOM 1425 O O . VAL A 1 188 ? -10.215 4.017 17.392 1.00 96.44 188 VAL A O 1
ATOM 1428 N N . LEU A 1 189 ? -8.118 4.705 17.788 1.00 95.56 189 LEU A N 1
ATOM 1429 C CA . LEU A 1 189 ? -8.492 5.710 18.790 1.00 95.56 189 LEU A CA 1
ATOM 1430 C C . LEU A 1 189 ? -9.322 6.861 18.205 1.00 95.56 189 LEU A C 1
ATOM 1432 O O . LEU A 1 189 ? -10.210 7.373 18.883 1.00 95.56 189 LEU A O 1
ATOM 1436 N N . ALA A 1 190 ? -9.029 7.262 16.968 1.00 94.88 190 ALA A N 1
ATOM 1437 C CA . ALA A 1 190 ? -9.708 8.352 16.273 1.00 94.88 190 ALA A CA 1
ATOM 1438 C C . ALA A 1 190 ? -10.999 7.925 15.554 1.00 94.88 190 ALA A C 1
ATOM 1440 O O . ALA A 1 190 ? -11.709 8.780 15.029 1.00 94.88 190 ALA A O 1
ATOM 1441 N N . MET A 1 191 ? -11.305 6.625 15.487 1.00 95.56 191 MET A N 1
ATOM 1442 C CA . MET A 1 191 ? -12.535 6.155 14.858 1.00 95.56 191 MET A CA 1
ATOM 1443 C C . MET A 1 191 ? -13.742 6.656 15.647 1.00 95.56 191 MET A C 1
ATOM 1445 O O . MET A 1 191 ? -13.896 6.338 16.822 1.00 95.56 191 MET A O 1
ATOM 1449 N N . ASP A 1 192 ? -14.625 7.398 14.988 1.00 94.56 192 ASP A N 1
ATOM 1450 C CA . ASP A 1 192 ? -15.900 7.829 15.552 1.00 94.56 192 ASP A CA 1
ATOM 1451 C C . ASP A 1 192 ? -17.024 7.799 14.500 1.00 94.56 192 ASP A C 1
ATOM 1453 O O . ASP A 1 192 ? -16.871 7.270 13.393 1.00 94.56 192 ASP A O 1
ATOM 1457 N N . THR A 1 193 ? -18.193 8.334 14.862 1.00 94.00 193 THR A N 1
ATOM 1458 C CA . THR A 1 193 ? -19.353 8.395 13.961 1.00 94.00 193 THR A CA 1
ATOM 1459 C C . THR A 1 193 ? -19.143 9.350 12.785 1.00 94.00 193 THR A C 1
ATOM 1461 O O . THR A 1 193 ? -19.701 9.097 11.717 1.00 94.00 193 THR A O 1
ATOM 1464 N N . VAL A 1 194 ? -18.359 10.417 12.959 1.00 95.44 194 VAL A N 1
ATOM 1465 C CA . VAL A 1 194 ? -18.100 11.413 11.913 1.00 95.44 194 VAL A CA 1
ATOM 1466 C C . VAL A 1 194 ? -17.149 10.828 10.872 1.00 95.44 194 VA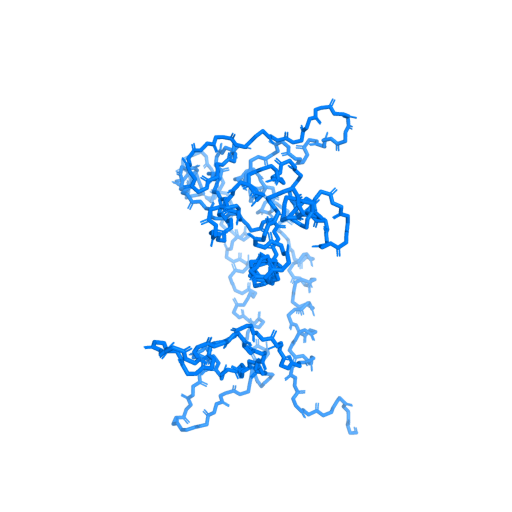L A C 1
ATOM 1468 O O . VAL A 1 194 ? -17.511 10.779 9.697 1.00 95.44 194 VAL A O 1
ATOM 1471 N N . ASP A 1 195 ? -16.012 10.262 11.294 1.00 95.75 195 ASP A N 1
ATOM 1472 C CA . ASP A 1 195 ? -15.073 9.583 10.388 1.00 95.75 195 ASP A CA 1
ATOM 1473 C C . ASP A 1 195 ? -15.778 8.455 9.624 1.00 95.75 195 ASP A C 1
ATOM 1475 O O . ASP A 1 195 ? -15.638 8.350 8.405 1.00 95.75 195 ASP A O 1
ATOM 1479 N N . ARG A 1 196 ? -16.642 7.671 10.285 1.00 96.31 196 ARG A N 1
ATOM 1480 C CA . ARG A 1 196 ? -17.442 6.639 9.607 1.00 96.31 196 ARG A CA 1
ATOM 1481 C C . ARG A 1 196 ? -18.313 7.206 8.485 1.00 96.31 196 ARG A C 1
ATOM 1483 O O . ARG A 1 196 ? -18.369 6.618 7.406 1.00 96.31 196 ARG A O 1
ATOM 1490 N N . GLN A 1 197 ? -19.025 8.306 8.738 1.00 96.19 197 GLN A N 1
ATOM 1491 C CA . GLN A 1 197 ? -19.891 8.940 7.738 1.00 96.19 197 GLN A CA 1
ATOM 1492 C C . GLN A 1 197 ? -19.079 9.465 6.547 1.00 96.19 197 GLN A C 1
ATOM 1494 O O . GLN A 1 197 ? -19.508 9.310 5.400 1.00 96.19 197 GLN A O 1
ATOM 1499 N N . ASP A 1 198 ? -17.887 10.007 6.800 1.00 95.94 198 ASP A N 1
ATOM 1500 C CA . ASP A 1 198 ? -16.968 10.436 5.747 1.00 95.94 198 ASP A CA 1
ATOM 1501 C C . ASP A 1 198 ? -16.479 9.259 4.892 1.00 95.94 198 ASP A C 1
ATOM 1503 O O . ASP A 1 198 ? -16.505 9.342 3.659 1.00 95.94 198 ASP A O 1
ATOM 1507 N N . GLN A 1 199 ? -16.118 8.129 5.510 1.00 96.12 199 GLN A N 1
ATOM 1508 C CA . GLN A 1 199 ? -15.746 6.918 4.771 1.00 96.12 199 GLN A CA 1
ATOM 1509 C C . GLN A 1 199 ? -16.925 6.348 3.961 1.00 96.12 199 GLN A C 1
ATOM 1511 O O . GLN A 1 199 ? -16.758 5.981 2.796 1.00 96.12 199 GLN A O 1
ATOM 1516 N N . GLU A 1 200 ? -18.142 6.329 4.519 1.00 96.19 200 GLU A N 1
ATOM 1517 C CA . GLU A 1 200 ? -19.345 5.908 3.784 1.00 96.19 200 GLU A CA 1
ATOM 1518 C C . GLU A 1 200 ? -19.606 6.799 2.559 1.00 96.19 200 GLU A C 1
ATOM 1520 O O . GLU A 1 200 ? -19.981 6.297 1.494 1.00 96.19 200 GLU A O 1
ATOM 1525 N N . ARG A 1 201 ? -19.354 8.110 2.660 1.00 95.38 201 ARG A N 1
ATOM 1526 C CA . ARG A 1 201 ? -19.460 9.035 1.522 1.00 95.38 201 ARG A CA 1
ATOM 1527 C C . ARG A 1 201 ? -18.456 8.698 0.418 1.00 95.38 201 ARG A C 1
ATOM 1529 O O . ARG A 1 201 ? -18.822 8.737 -0.760 1.00 95.38 201 ARG A O 1
ATOM 1536 N N . ILE A 1 202 ? -17.221 8.341 0.774 1.00 95.44 202 ILE A N 1
ATOM 1537 C CA . ILE A 1 202 ? -16.192 7.908 -0.187 1.00 95.44 202 ILE A CA 1
ATOM 1538 C C . ILE A 1 202 ? -16.642 6.632 -0.909 1.00 95.44 202 ILE A C 1
ATOM 1540 O O . ILE A 1 202 ? -16.619 6.594 -2.141 1.00 95.44 202 ILE A O 1
ATOM 1544 N N . ILE A 1 203 ? -17.127 5.629 -0.168 1.00 93.69 203 ILE A N 1
ATOM 1545 C CA . ILE A 1 203 ? -17.634 4.366 -0.732 1.00 93.69 203 ILE A CA 1
ATOM 1546 C C . ILE A 1 203 ? -18.755 4.636 -1.739 1.00 93.69 203 ILE A C 1
ATOM 1548 O O . ILE A 1 203 ? -18.701 4.167 -2.876 1.00 93.69 203 ILE A O 1
ATOM 1552 N N . ARG A 1 204 ? -19.749 5.445 -1.357 1.00 94.06 204 ARG A N 1
ATOM 1553 C CA . ARG A 1 204 ? -20.876 5.794 -2.236 1.00 94.06 204 ARG A CA 1
ATOM 1554 C C . ARG A 1 204 ? -20.410 6.511 -3.497 1.00 94.06 204 ARG A C 1
ATOM 1556 O O . ARG A 1 204 ? -20.854 6.178 -4.592 1.00 94.06 204 ARG A O 1
ATOM 1563 N N . THR A 1 205 ? -19.482 7.454 -3.358 1.00 92.50 205 THR A N 1
ATOM 1564 C CA . THR A 1 205 ? -18.935 8.208 -4.496 1.00 92.50 205 THR A CA 1
ATOM 1565 C C . THR A 1 205 ? -18.206 7.285 -5.478 1.00 92.50 205 THR A C 1
ATOM 1567 O O . THR A 1 205 ? -18.396 7.406 -6.688 1.00 92.50 205 THR A O 1
ATOM 1570 N N . ALA A 1 206 ? -17.435 6.316 -4.974 1.00 90.19 206 ALA A N 1
ATOM 1571 C CA . ALA A 1 206 ? -16.757 5.316 -5.800 1.00 90.19 206 ALA A CA 1
ATOM 1572 C C . ALA A 1 206 ? -17.733 4.361 -6.522 1.00 90.19 206 ALA A C 1
ATOM 1574 O O . ALA A 1 206 ? -17.476 3.932 -7.647 1.00 90.19 206 ALA A O 1
ATOM 1575 N N . MET A 1 207 ? -18.877 4.038 -5.912 1.00 88.25 207 MET A N 1
ATOM 1576 C CA . MET A 1 207 ? -19.905 3.203 -6.552 1.00 88.25 207 MET A CA 1
ATOM 1577 C C . MET A 1 207 ? -20.672 3.952 -7.649 1.00 88.25 207 MET A C 1
ATOM 1579 O O . MET A 1 207 ? -21.032 3.365 -8.667 1.00 88.25 207 MET A O 1
ATOM 1583 N N . VAL A 1 208 ? -20.877 5.263 -7.494 1.00 85.62 208 VAL A N 1
ATOM 1584 C CA . VAL A 1 208 ? -21.497 6.091 -8.542 1.00 85.62 208 VAL A CA 1
ATOM 1585 C C . VAL A 1 208 ? -20.594 6.194 -9.771 1.00 85.62 208 VAL A C 1
ATOM 1587 O O . VAL A 1 208 ? -21.080 6.045 -10.890 1.00 85.62 208 VAL A O 1
ATOM 1590 N N . SER A 1 209 ? -19.283 6.389 -9.591 1.00 77.06 209 SER A N 1
ATOM 1591 C CA . SER A 1 209 ? -18.336 6.513 -10.712 1.00 77.06 209 SER A CA 1
ATOM 1592 C C . SER A 1 209 ? -18.101 5.210 -11.485 1.00 77.06 209 SER A C 1
ATOM 1594 O O . SER A 1 209 ? -17.586 5.246 -12.601 1.00 77.06 209 SER A O 1
ATOM 1596 N N . THR A 1 210 ? -18.491 4.068 -10.916 1.00 69.19 210 THR A N 1
ATOM 1597 C CA . THR A 1 210 ? -18.393 2.741 -11.541 1.00 69.19 210 THR A CA 1
ATOM 1598 C C . THR A 1 210 ? -19.714 2.259 -12.144 1.00 69.19 210 THR A C 1
ATOM 1600 O O . THR A 1 210 ? -19.731 1.225 -12.816 1.00 69.19 210 THR A O 1
ATOM 1603 N N . SER A 1 211 ? -20.807 3.009 -11.957 1.00 63.12 211 SER A N 1
ATOM 1604 C CA . SER A 1 211 ? -22.106 2.674 -12.536 1.00 63.12 211 SER A CA 1
ATOM 1605 C C . SER A 1 211 ? -22.101 2.891 -14.055 1.00 63.12 211 SER A C 1
ATOM 1607 O O . SER A 1 211 ? -21.766 3.980 -14.526 1.00 63.12 211 SER A O 1
ATOM 1609 N N . PRO A 1 212 ? -22.520 1.895 -14.855 1.00 59.38 212 PRO A N 1
ATOM 1610 C CA . PRO A 1 212 ? -22.670 2.050 -16.300 1.00 59.38 212 PRO A CA 1
ATOM 1611 C C . PRO A 1 212 ? -23.926 2.850 -16.689 1.00 59.38 212 PRO A C 1
ATOM 1613 O O . PRO A 1 212 ? -24.139 3.113 -17.873 1.00 59.38 212 PRO A O 1
ATOM 1616 N N . ARG A 1 213 ? -24.791 3.217 -15.729 1.00 54.59 213 ARG A N 1
ATOM 1617 C CA . ARG A 1 213 ? -25.981 4.042 -15.985 1.00 54.59 213 ARG A CA 1
ATOM 1618 C C . ARG A 1 213 ? -25.652 5.523 -15.793 1.00 54.59 213 ARG A C 1
ATOM 1620 O O . ARG A 1 213 ? -25.042 5.868 -14.782 1.00 54.59 213 ARG A O 1
ATOM 1627 N N . PRO A 1 214 ? -26.082 6.408 -16.711 1.00 43.81 214 PRO A N 1
ATOM 1628 C CA . PRO A 1 214 ? -25.857 7.834 -16.553 1.00 43.81 214 PRO A CA 1
ATOM 1629 C C . PRO A 1 214 ? -26.510 8.339 -15.256 1.00 43.81 214 PRO A C 1
ATOM 1631 O O . PRO A 1 214 ? -27.612 7.894 -14.909 1.00 43.81 214 PRO A O 1
ATOM 1634 N N . PRO A 1 215 ? -25.846 9.258 -14.535 1.00 43.84 215 PRO A N 1
ATOM 1635 C CA . PRO A 1 215 ? -26.452 9.921 -13.400 1.00 43.84 215 PRO A CA 1
ATOM 1636 C C . PRO A 1 215 ? -27.604 10.782 -13.935 1.00 43.84 215 PRO A C 1
ATOM 1638 O O . PRO A 1 215 ? -27.387 11.690 -14.732 1.00 43.84 215 PRO A O 1
ATOM 1641 N N . HIS A 1 216 ? -28.819 10.480 -13.476 1.00 49.72 216 HIS A N 1
ATOM 1642 C CA . HIS A 1 216 ? -30.076 11.210 -13.705 1.00 49.72 216 HIS A CA 1
ATOM 1643 C C . HIS A 1 216 ? -30.846 10.901 -15.007 1.00 49.72 216 HIS A C 1
ATOM 1645 O O . HIS A 1 216 ? -30.306 10.854 -16.112 1.00 49.72 216 HIS A O 1
ATOM 1651 N N . ARG A 1 217 ? -32.160 10.722 -14.826 1.00 34.53 217 ARG A N 1
ATOM 1652 C CA . ARG A 1 217 ? -33.215 10.894 -15.825 1.00 34.53 217 ARG A CA 1
ATOM 1653 C C . ARG A 1 217 ? -34.082 12.057 -15.368 1.00 34.53 217 ARG A C 1
ATOM 1655 O O . ARG A 1 217 ? -34.256 12.161 -14.131 1.00 34.53 217 ARG A O 1
#

pLDDT: mean 85.49, std 14.66, range [34.53, 97.88]

Secondary structure (DSSP, 8-state):
-PPEEEEEETTTSTT-EEEEEE---PPPTTS-EETTEEP-GGGGHHHHHHHHHHHHHHHHHTHHHHHSTT-GGGGGTT--EEE-SS-HHHHHHHHHHHTSHHHHH-HHHHHHHHGGGGSGGG---SSTT-HHHHHHHHHHTPPP-EEE-TT---EEETTSPEEPPPPSSS---TTTSS-HHHHHHHHHHH--HHHHHHHHHHHHHHHHHT-SSPS--

Sequence (217 aa):
SPIATADWAEAGTDRMRLVRRAGRFTESANRPRLGTEAADPSAYTEALCDGFRAGYTAIHDHRDELLRPGGPLKRFAGDEVRVVPRPTWTYTTLLDESTHPDLMRDATERHRVLSLLRTPLLGVPALSGVEDEEIAELWCGDVPVFTTRPGSAELWSGTGRTVAGPAPDGSATEADAATGLARVEAKVLAMDTVDRQDQERIIRTAMVSTSPRPPHR

Radius of gyration: 22.83 Å; chains: 1; bounding box: 60×37×62 Å

Foldseek 3Di:
DFDFAWDWDPPPDPPTDIDTDRDDDDDDPPFDDDVPHTDQVLVCLVVVLVVLVVVLVVLLVCVCQCQPVVHPLVVQQAPKDWDPQDDLVLLSVLLRVCPPPVNVVDVVSSLVSLCCQVPCPSHGTNFPQCSVVCSVCVVVSHRWIWIDGQNALWIATPVRDTGDGDDPPVPDDVVSRHGNSNVVSVVSVPRDPVVSVVVSVVSNVVSQVSDPDDPDD